Protein AF-A0A2R7M564-F1 (afdb_monomer)

Radius of gyration: 21.45 Å; Cα contacts (8 Å, |Δi|>4): 429; chains: 1; bounding box: 49×40×67 Å

Secondary structure (DSSP, 8-state):
----SHHHHHHHHHHHHSPP--HHHHHHHHHHTSPPEEEEETTEEEETTT--EEPPPTT--TT-SEEE-TTT--EEEEPSS--S-EEEEEEEEEEEEETTEEEEEEEEEEEEEETTEEEEEEEEEEEEEEE-TT--EEEEE--B-TT-SSTT-B-TTS--EE--GGGGGSGGGGPPPSEE-SS----HHHHHTT--S--TTS-HHHHHHHHHH-HHHHHHHHTT-HHHHHHHHH-GGG-TTTTHHHHTT-

Structure (mmCIF, N/CA/C/O backbone):
data_AF-A0A2R7M564-F1
#
_entry.id   AF-A0A2R7M564-F1
#
loop_
_atom_site.group_PDB
_atom_site.id
_atom_site.type_symbol
_atom_site.label_atom_id
_atom_site.label_alt_id
_atom_site.label_comp_id
_atom_site.label_asym_id
_atom_site.label_entity_id
_atom_site.label_seq_id
_atom_site.pdbx_PDB_ins_code
_atom_site.Cartn_x
_atom_site.Cartn_y
_atom_site.Cartn_z
_atom_site.occupancy
_atom_site.B_iso_or_equiv
_atom_site.auth_seq_id
_atom_site.auth_comp_id
_atom_site.auth_asym_id
_atom_site.auth_atom_id
_atom_site.pdbx_PDB_model_num
ATOM 1 N N . MET A 1 1 ? 10.962 0.003 19.886 1.00 83.50 1 MET A N 1
ATOM 2 C CA . MET A 1 1 ? 10.992 0.264 21.349 1.00 83.50 1 MET A CA 1
ATOM 3 C C . MET A 1 1 ? 10.555 -0.988 22.090 1.00 83.50 1 MET A C 1
ATOM 5 O O . MET A 1 1 ? 9.789 -1.758 21.521 1.00 83.50 1 MET A O 1
ATOM 9 N N . ILE A 1 2 ? 10.961 -1.162 23.351 1.00 86.31 2 ILE A N 1
ATOM 10 C CA . ILE A 1 2 ? 10.459 -2.261 24.193 1.00 86.31 2 ILE A CA 1
ATOM 11 C C . ILE A 1 2 ? 8.980 -1.992 24.548 1.00 86.31 2 ILE A C 1
ATOM 13 O O . ILE A 1 2 ? 8.689 -0.904 25.054 1.00 86.31 2 ILE A O 1
ATOM 17 N N . PRO A 1 3 ? 8.050 -2.934 24.294 1.00 89.88 3 PRO A N 1
ATOM 18 C CA . PRO A 1 3 ? 6.646 -2.827 24.699 1.00 89.88 3 PRO A CA 1
ATOM 19 C C . PRO A 1 3 ? 6.501 -2.706 26.223 1.00 89.88 3 PRO A C 1
ATOM 21 O O . PRO A 1 3 ? 6.939 -3.589 26.963 1.00 89.88 3 PRO A O 1
ATOM 24 N N . LYS A 1 4 ? 5.876 -1.628 26.709 1.00 91.50 4 LYS A N 1
ATOM 25 C CA . LYS A 1 4 ? 5.729 -1.362 28.152 1.00 91.50 4 LYS A CA 1
ATOM 26 C C . LYS A 1 4 ? 4.308 -1.627 28.633 1.00 91.50 4 LYS A C 1
ATOM 28 O O . LYS A 1 4 ? 4.116 -2.310 29.636 1.00 91.50 4 LYS A O 1
ATOM 33 N N . THR A 1 5 ? 3.319 -1.112 27.910 1.00 93.94 5 THR A N 1
ATOM 34 C CA . THR A 1 5 ? 1.898 -1.236 28.273 1.00 93.94 5 THR A CA 1
ATOM 35 C C . THR A 1 5 ? 1.330 -2.613 27.918 1.00 93.94 5 THR A C 1
ATOM 37 O O . THR A 1 5 ? 1.864 -3.307 27.052 1.00 93.94 5 THR A O 1
ATOM 40 N N . ILE A 1 6 ? 0.216 -2.993 28.552 1.00 94.62 6 ILE A N 1
ATOM 41 C CA . ILE A 1 6 ? -0.492 -4.257 28.277 1.00 94.62 6 ILE A CA 1
ATOM 42 C C . ILE A 1 6 ? -0.856 -4.359 26.789 1.00 94.62 6 ILE A C 1
ATOM 44 O O . ILE A 1 6 ? -0.497 -5.334 26.139 1.00 94.62 6 ILE A O 1
ATOM 48 N N . ILE A 1 7 ? -1.451 -3.298 26.233 1.00 93.69 7 ILE A N 1
ATOM 49 C CA . ILE A 1 7 ? -1.857 -3.228 24.820 1.00 93.69 7 ILE A CA 1
ATOM 50 C C . ILE A 1 7 ? -0.650 -3.380 23.883 1.00 93.69 7 ILE A C 1
ATOM 52 O O . ILE A 1 7 ? -0.734 -4.026 22.844 1.00 93.69 7 ILE A O 1
ATOM 56 N N . GLU A 1 8 ? 0.496 -2.788 24.224 1.00 94.88 8 GLU A N 1
ATOM 57 C CA . GLU A 1 8 ? 1.703 -2.916 23.404 1.00 94.88 8 GLU A CA 1
ATOM 58 C C . GLU A 1 8 ? 2.258 -4.346 23.417 1.00 94.88 8 GLU A C 1
ATOM 60 O O . GLU A 1 8 ? 2.671 -4.861 22.375 1.00 94.88 8 GLU A O 1
ATOM 65 N N . LYS A 1 9 ? 2.275 -4.999 24.582 1.00 96.12 9 LYS A N 1
ATOM 66 C CA . LYS A 1 9 ? 2.725 -6.393 24.705 1.00 96.12 9 LYS A CA 1
ATOM 67 C C . LYS A 1 9 ? 1.799 -7.336 23.941 1.00 96.12 9 LYS A C 1
ATOM 69 O O . LYS A 1 9 ? 2.283 -8.178 23.190 1.00 96.12 9 LYS A O 1
ATOM 74 N N . GLU A 1 10 ? 0.492 -7.132 24.074 1.00 96.62 10 GLU A N 1
ATOM 75 C CA . GLU A 1 10 ? -0.537 -7.867 23.341 1.00 96.62 10 GLU A CA 1
ATOM 76 C C . GLU A 1 10 ? -0.360 -7.723 21.826 1.00 96.62 10 GLU A C 1
ATOM 78 O O . GLU A 1 10 ? -0.200 -8.724 21.135 1.00 96.62 10 GLU A O 1
ATOM 83 N N . ILE A 1 11 ? -0.287 -6.495 21.304 1.00 97.06 11 ILE A N 1
ATOM 84 C CA . ILE A 1 11 ? -0.091 -6.245 19.866 1.00 97.06 11 ILE A CA 1
ATOM 85 C C . ILE A 1 11 ? 1.205 -6.883 19.356 1.00 97.06 11 ILE A C 1
ATOM 87 O O . ILE A 1 11 ? 1.218 -7.480 18.280 1.00 97.06 11 ILE A O 1
ATOM 91 N N . SER A 1 12 ? 2.289 -6.788 20.130 1.00 96.69 12 SER A N 1
ATOM 92 C CA . SER A 1 12 ? 3.573 -7.390 19.753 1.00 96.69 12 SER A CA 1
ATOM 93 C C . SER A 1 12 ? 3.470 -8.911 19.646 1.00 96.69 12 SER A C 1
ATOM 95 O O . SER A 1 12 ? 4.035 -9.489 18.721 1.00 96.69 12 SER A O 1
ATOM 97 N N . HIS A 1 13 ? 2.715 -9.552 20.542 1.00 96.44 13 HIS A N 1
ATOM 98 C CA . HIS A 1 13 ? 2.430 -10.983 20.473 1.00 96.44 13 HIS A CA 1
ATOM 99 C C . HIS A 1 13 ? 1.512 -11.326 19.291 1.00 96.44 13 HIS A C 1
ATOM 101 O O . HIS A 1 13 ? 1.845 -12.187 18.485 1.00 96.44 13 HIS A O 1
ATOM 107 N N . LEU A 1 14 ? 0.393 -10.621 19.116 1.00 97.75 14 LEU A N 1
ATOM 108 C CA . LEU A 1 14 ? -0.550 -10.884 18.023 1.00 97.75 14 LEU A CA 1
ATOM 109 C C . LEU A 1 14 ? 0.084 -10.706 16.641 1.00 97.75 14 LEU A C 1
ATOM 111 O O . LEU A 1 14 ? -0.250 -11.446 15.716 1.00 97.75 14 LEU A O 1
ATOM 115 N N . SER A 1 15 ? 1.024 -9.773 16.495 1.00 97.19 15 SER A N 1
ATOM 116 C CA . SER A 1 15 ? 1.759 -9.560 15.247 1.00 97.19 15 SER A CA 1
ATOM 117 C C . SER A 1 15 ? 2.511 -10.802 14.772 1.00 97.19 15 SER A C 1
ATOM 119 O O . SER A 1 15 ? 2.512 -11.080 13.572 1.00 97.19 15 SER A O 1
ATOM 121 N N . THR A 1 16 ? 3.068 -11.607 15.684 1.00 95.69 16 THR A N 1
ATOM 122 C CA . THR A 1 16 ? 3.798 -12.836 15.315 1.00 95.69 16 THR A CA 1
ATOM 123 C C . THR A 1 16 ? 2.872 -13.952 14.830 1.00 95.69 16 THR A C 1
ATOM 125 O O . THR A 1 16 ? 3.311 -14.842 14.106 1.00 95.69 16 THR A O 1
ATOM 128 N N . THR A 1 17 ? 1.583 -13.887 15.177 1.00 96.69 17 THR A N 1
ATOM 129 C CA . THR A 1 17 ? 0.565 -14.867 14.759 1.00 96.69 17 THR A CA 1
ATOM 130 C C . THR A 1 17 ? -0.008 -14.586 13.367 1.00 96.69 17 THR A C 1
ATOM 132 O O . THR A 1 17 ? -0.657 -15.449 12.769 1.00 96.69 17 THR A O 1
ATOM 135 N N . LEU A 1 18 ? 0.218 -13.383 12.823 1.00 96.75 18 LEU A N 1
ATOM 136 C CA . LEU A 1 18 ? -0.263 -13.023 11.494 1.00 96.75 18 LEU A CA 1
ATOM 137 C C . LEU A 1 18 ? 0.453 -13.849 10.426 1.00 96.75 18 LEU A C 1
ATOM 139 O O . LEU A 1 18 ? 1.678 -13.946 10.390 1.00 96.75 18 LEU A O 1
ATOM 143 N N . LYS A 1 19 ? -0.320 -14.384 9.476 1.00 95.62 19 LYS A N 1
ATOM 144 C CA . LYS A 1 19 ? 0.251 -15.107 8.335 1.00 95.62 19 LYS A CA 1
ATOM 145 C C . LYS A 1 19 ? 1.194 -14.189 7.544 1.00 95.62 19 LYS A C 1
ATOM 147 O O . LYS A 1 19 ? 0.875 -13.007 7.363 1.00 95.62 19 LYS A O 1
ATOM 152 N N . PRO A 1 20 ? 2.319 -14.697 7.021 1.00 95.06 20 PRO A N 1
ATOM 153 C CA . PRO A 1 20 ? 3.189 -13.908 6.157 1.00 95.06 20 PRO A CA 1
ATOM 154 C C . PRO A 1 20 ? 2.449 -13.456 4.888 1.00 95.06 20 PRO A C 1
ATOM 156 O O . PRO A 1 20 ? 1.421 -14.022 4.504 1.00 95.06 20 PRO A O 1
ATOM 159 N N . ILE A 1 21 ? 2.978 -12.424 4.225 1.00 95.19 21 ILE A N 1
ATOM 160 C CA . ILE A 1 21 ? 2.448 -11.963 2.936 1.00 95.19 21 ILE A CA 1
ATOM 161 C C . ILE A 1 21 ? 2.578 -13.099 1.917 1.00 95.19 21 ILE A C 1
ATOM 163 O O . ILE A 1 21 ? 3.683 -13.507 1.568 1.00 95.19 21 ILE A O 1
ATOM 167 N N . SER A 1 22 ? 1.437 -13.615 1.456 1.00 96.31 22 SER A N 1
ATOM 168 C CA . SER A 1 22 ? 1.392 -14.764 0.546 1.00 96.31 22 SER A CA 1
ATOM 169 C C . SER A 1 22 ? 1.930 -14.435 -0.849 1.00 96.31 22 SER A C 1
ATOM 171 O O . SER A 1 22 ? 1.807 -13.300 -1.315 1.00 96.31 22 SER A O 1
ATOM 173 N N . THR A 1 23 ? 2.408 -15.448 -1.573 1.00 96.62 23 THR A N 1
ATOM 174 C CA . THR A 1 23 ? 2.817 -15.323 -2.983 1.00 96.62 23 THR A CA 1
ATOM 175 C C . THR A 1 23 ? 1.703 -14.738 -3.854 1.00 96.62 23 THR A C 1
ATOM 177 O O . THR A 1 23 ? 1.957 -13.884 -4.692 1.00 96.62 23 THR A O 1
ATOM 180 N N . GLY A 1 24 ? 0.438 -15.098 -3.604 1.00 97.25 24 GLY A N 1
ATOM 181 C CA . GLY A 1 24 ? -0.697 -14.528 -4.338 1.00 97.25 24 GLY A CA 1
ATOM 182 C C . GLY A 1 24 ? -0.865 -13.015 -4.141 1.00 97.25 24 GLY A C 1
ATOM 183 O O . GLY A 1 24 ? -1.250 -12.312 -5.075 1.00 97.25 24 GLY A O 1
ATOM 184 N N . MET A 1 25 ? -0.543 -12.494 -2.952 1.00 97.62 25 MET A N 1
ATOM 185 C CA . MET A 1 25 ? -0.525 -11.047 -2.692 1.00 97.62 25 MET A CA 1
ATOM 186 C C . MET A 1 25 ? 0.653 -10.368 -3.400 1.00 97.62 25 MET A C 1
ATOM 188 O O . MET A 1 25 ? 0.476 -9.281 -3.946 1.00 97.62 25 MET A O 1
ATOM 192 N N . GLN A 1 26 ? 1.820 -11.019 -3.436 1.00 97.75 26 GLN A N 1
ATOM 193 C CA . GLN A 1 26 ? 3.012 -10.529 -4.141 1.00 97.75 26 GLN A CA 1
ATOM 194 C C . GLN A 1 26 ? 2.756 -10.439 -5.650 1.00 97.75 26 GLN A C 1
ATOM 196 O O . GLN A 1 26 ? 2.808 -9.351 -6.213 1.00 97.75 26 GLN A O 1
ATOM 201 N N . THR A 1 27 ? 2.321 -11.529 -6.289 1.00 97.69 27 THR A N 1
ATOM 202 C CA . THR A 1 27 ? 1.986 -11.544 -7.724 1.00 97.69 27 THR A CA 1
ATOM 203 C C . THR A 1 27 ? 0.877 -10.550 -8.076 1.00 97.69 27 THR A C 1
ATOM 205 O O . THR A 1 27 ? 0.877 -9.959 -9.158 1.00 97.69 27 THR A O 1
ATOM 208 N N . TRP A 1 28 ? -0.096 -10.343 -7.181 1.00 98.19 28 TRP A N 1
ATOM 209 C CA . TRP A 1 28 ? -1.083 -9.283 -7.371 1.00 98.19 28 TRP A CA 1
ATOM 210 C C . TRP A 1 28 ? -0.421 -7.902 -7.362 1.00 98.19 28 TRP A C 1
ATOM 212 O O . TRP A 1 28 ? -0.706 -7.106 -8.258 1.00 98.19 28 TRP A O 1
ATOM 222 N N . ALA A 1 29 ? 0.465 -7.622 -6.405 1.00 97.62 29 ALA A N 1
ATOM 223 C CA . ALA A 1 29 ? 1.167 -6.347 -6.308 1.00 97.62 29 ALA A CA 1
ATOM 224 C C . ALA A 1 29 ? 1.984 -6.080 -7.580 1.00 97.62 29 ALA A C 1
ATOM 226 O O . ALA A 1 29 ? 1.758 -5.065 -8.237 1.00 97.62 29 ALA A O 1
ATOM 227 N N . GLU A 1 30 ? 2.825 -7.029 -7.999 1.00 97.00 30 GLU A N 1
ATOM 228 C CA . GLU A 1 30 ? 3.662 -6.942 -9.208 1.00 97.00 30 GLU A CA 1
ATOM 229 C C . GLU A 1 30 ? 2.882 -6.503 -10.457 1.00 97.00 30 GLU A C 1
ATOM 231 O O . GLU A 1 30 ? 3.362 -5.683 -11.241 1.00 97.00 30 GLU A O 1
ATOM 236 N N . LYS A 1 31 ? 1.652 -7.010 -10.615 1.00 95.81 31 LYS A N 1
ATOM 237 C CA . LYS A 1 31 ? 0.770 -6.715 -11.755 1.00 95.81 31 LYS A CA 1
ATOM 238 C C . LYS A 1 31 ? 0.020 -5.391 -11.640 1.00 95.81 31 LYS A C 1
ATOM 240 O O . LYS A 1 31 ? -0.408 -4.855 -12.660 1.00 95.81 31 LYS A O 1
ATOM 245 N N . ASN A 1 32 ? -0.227 -4.910 -10.422 1.00 96.88 32 ASN A N 1
ATOM 246 C CA . ASN A 1 32 ? -1.222 -3.866 -10.177 1.00 96.88 32 ASN A CA 1
ATOM 247 C C . ASN A 1 32 ? -0.652 -2.541 -9.688 1.00 96.88 32 ASN A C 1
ATOM 249 O O . ASN A 1 32 ? -1.337 -1.533 -9.881 1.00 96.88 32 ASN A O 1
ATOM 253 N N . ILE A 1 33 ? 0.516 -2.528 -9.041 1.00 97.31 33 ILE A N 1
ATOM 254 C CA . ILE A 1 33 ? 1.055 -1.302 -8.431 1.00 97.31 33 ILE A CA 1
ATOM 255 C C . ILE A 1 33 ? 2.175 -0.661 -9.240 1.00 97.31 33 ILE A C 1
ATOM 257 O O . ILE A 1 33 ? 2.342 0.545 -9.163 1.00 97.31 33 ILE A O 1
ATOM 261 N N . PHE A 1 34 ? 2.900 -1.436 -10.046 1.00 97.00 34 PHE A N 1
ATOM 262 C CA . PHE A 1 34 ? 3.996 -0.907 -10.852 1.00 97.00 34 PHE A CA 1
ATOM 263 C C . PHE A 1 34 ? 3.554 -0.505 -12.249 1.00 97.00 34 PHE A C 1
ATOM 265 O O . PHE A 1 34 ? 2.695 -1.141 -12.871 1.00 97.00 34 PHE A O 1
ATOM 272 N N . LEU A 1 35 ? 4.227 0.503 -12.792 1.00 94.56 35 LEU A N 1
ATOM 273 C CA . LEU A 1 35 ? 4.103 0.840 -14.198 1.00 94.56 35 LEU A CA 1
ATOM 274 C C . LEU A 1 35 ? 4.947 -0.112 -15.059 1.00 94.56 35 LEU A C 1
ATOM 276 O O . LEU A 1 35 ? 5.929 -0.734 -14.633 1.00 94.56 35 LEU A O 1
ATOM 280 N N . LYS A 1 36 ? 4.561 -0.219 -16.330 1.00 95.31 36 LYS A N 1
ATOM 281 C CA . LYS A 1 36 ? 5.417 -0.812 -17.359 1.00 95.31 36 LYS A CA 1
ATOM 282 C C . LYS A 1 36 ? 6.283 0.295 -17.936 1.00 95.31 36 LYS A C 1
ATOM 284 O O . LYS A 1 36 ? 5.762 1.343 -18.318 1.00 95.31 36 LYS A O 1
ATOM 289 N N . TRP A 1 37 ? 7.587 0.065 -18.015 1.00 95.62 37 TRP A N 1
ATOM 290 C CA . TRP A 1 37 ? 8.547 1.089 -18.421 1.00 95.62 37 TRP A CA 1
ATOM 291 C C . TRP A 1 37 ? 9.209 0.766 -19.755 1.00 95.62 37 TRP A C 1
ATOM 293 O O . TRP A 1 37 ? 9.430 -0.395 -20.109 1.00 95.62 37 TRP A O 1
ATOM 303 N N . GLY A 1 38 ? 9.531 1.822 -20.493 1.00 94.75 38 GLY A N 1
ATOM 304 C CA . GLY A 1 38 ? 10.334 1.781 -21.706 1.00 94.75 38 GLY A CA 1
ATOM 305 C C . GLY A 1 38 ? 11.472 2.791 -21.624 1.00 94.75 38 GLY A C 1
ATOM 306 O O . GLY A 1 38 ? 11.354 3.812 -20.949 1.00 94.75 38 GLY A O 1
ATOM 307 N N . VAL A 1 39 ? 12.581 2.522 -22.305 1.00 94.00 39 VAL A N 1
ATOM 308 C CA . VAL A 1 39 ? 13.704 3.465 -22.406 1.00 94.00 39 VAL A CA 1
ATOM 309 C C . VAL A 1 39 ? 14.237 3.514 -23.831 1.00 94.00 39 VAL A C 1
ATOM 311 O O . VAL A 1 39 ? 14.328 2.484 -24.498 1.00 94.00 39 VAL A O 1
ATOM 314 N N . LEU A 1 40 ? 14.590 4.710 -24.300 1.00 92.00 40 LEU A N 1
ATOM 315 C CA . LEU A 1 40 ? 15.304 4.903 -25.558 1.00 92.00 40 LEU A CA 1
ATOM 316 C C . LEU A 1 40 ? 16.812 4.870 -25.281 1.00 92.00 40 LEU A C 1
ATOM 318 O O . LEU A 1 40 ? 17.328 5.641 -24.474 1.00 92.00 40 LEU A O 1
ATOM 322 N N . SER A 1 41 ? 17.533 3.961 -25.930 1.00 91.06 41 SER A N 1
ATOM 323 C CA . SER A 1 41 ? 18.982 3.823 -25.780 1.00 91.06 41 SER A CA 1
ATOM 324 C C . SER A 1 41 ? 19.605 3.527 -27.135 1.00 91.06 41 SER A C 1
ATOM 326 O O . SER A 1 41 ? 19.182 2.598 -27.817 1.00 91.06 41 SER A O 1
ATOM 328 N N . ARG A 1 42 ? 20.600 4.327 -27.545 1.00 89.19 42 ARG A N 1
ATOM 329 C CA . ARG A 1 42 ? 21.318 4.159 -28.827 1.00 89.19 42 ARG A CA 1
ATOM 330 C C . ARG A 1 42 ? 20.368 3.984 -30.030 1.00 89.19 42 ARG A C 1
ATOM 332 O O . ARG A 1 42 ? 20.543 3.083 -30.845 1.00 89.19 42 ARG A O 1
ATOM 339 N N . GLY A 1 43 ? 19.316 4.804 -30.092 1.00 88.44 43 GLY A N 1
ATOM 340 C CA . GLY A 1 43 ? 18.331 4.772 -31.180 1.00 88.44 43 GLY A CA 1
ATOM 341 C C . GLY A 1 43 ? 17.396 3.555 -31.190 1.00 88.44 43 GLY A C 1
ATOM 342 O O . GLY A 1 43 ? 16.741 3.316 -32.200 1.00 88.44 43 GLY A O 1
ATOM 343 N N . LYS A 1 44 ? 17.320 2.774 -30.103 1.00 91.62 44 LYS A N 1
ATOM 344 C CA . LYS A 1 44 ? 16.378 1.655 -29.943 1.00 91.62 44 LYS A CA 1
ATOM 345 C C . LYS A 1 44 ? 15.517 1.836 -28.699 1.00 91.62 44 LYS A C 1
ATOM 347 O O . LYS A 1 44 ? 16.012 2.230 -27.642 1.00 91.62 44 LYS A O 1
ATOM 352 N N . PHE A 1 45 ? 14.236 1.516 -28.814 1.00 92.88 45 PHE A N 1
ATOM 353 C CA . PHE A 1 45 ? 13.364 1.351 -27.662 1.00 92.88 45 PHE A CA 1
ATOM 354 C C . PHE A 1 45 ? 13.652 0.009 -26.997 1.00 92.88 45 PHE A C 1
ATOM 356 O O . PHE A 1 45 ? 13.820 -0.997 -27.680 1.00 92.88 45 PHE A O 1
ATOM 363 N N . HIS A 1 46 ? 13.688 -0.004 -25.669 1.00 95.06 46 HIS A N 1
ATOM 364 C CA . HIS A 1 46 ? 13.800 -1.205 -24.851 1.00 95.06 46 HIS A CA 1
ATOM 365 C C . HIS A 1 46 ? 12.601 -1.285 -23.912 1.00 95.06 46 HIS A C 1
ATOM 367 O O . HIS A 1 46 ? 12.340 -0.345 -23.158 1.00 95.06 46 HIS A O 1
ATOM 373 N N . CYS A 1 47 ? 11.891 -2.411 -23.929 1.00 96.06 47 CYS A N 1
ATOM 374 C CA . CYS A 1 47 ? 10.850 -2.714 -22.959 1.00 96.06 47 CYS A CA 1
ATOM 375 C C . CYS A 1 47 ? 11.485 -3.279 -21.686 1.00 96.06 47 CYS A C 1
ATOM 377 O O . CYS A 1 47 ? 12.120 -4.331 -21.721 1.00 96.06 47 CYS A O 1
ATOM 379 N N . LEU A 1 48 ? 11.271 -2.609 -20.553 1.00 96.00 48 LEU A N 1
ATOM 380 C CA . LEU A 1 48 ? 11.771 -3.048 -19.246 1.00 96.00 48 LEU A CA 1
ATOM 381 C C . LEU A 1 48 ? 10.874 -4.106 -18.578 1.00 96.00 48 LEU A C 1
ATOM 383 O O . LEU A 1 48 ? 11.117 -4.486 -17.440 1.00 96.00 48 LEU A O 1
ATOM 387 N N . GLU A 1 49 ? 9.840 -4.566 -19.287 1.00 95.31 49 GLU A N 1
ATOM 388 C CA . GLU A 1 49 ? 8.932 -5.624 -18.839 1.00 95.31 49 GLU A CA 1
ATOM 389 C C . GLU A 1 49 ? 9.261 -6.966 -19.503 1.00 95.31 49 GLU A C 1
ATOM 391 O O . GLU A 1 49 ? 9.484 -7.960 -18.826 1.00 95.31 49 GLU A O 1
ATOM 396 N N . CYS A 1 50 ? 9.306 -6.992 -20.841 1.00 95.38 50 CYS A N 1
ATOM 397 C CA . CYS A 1 50 ? 9.472 -8.218 -21.631 1.00 95.38 50 CYS A CA 1
ATOM 398 C C . CYS A 1 50 ? 10.826 -8.326 -22.337 1.00 95.38 50 CYS A C 1
ATOM 400 O O . CYS A 1 50 ? 10.959 -9.136 -23.245 1.00 95.38 50 CYS A O 1
ATOM 402 N N . THR A 1 51 ? 11.779 -7.454 -21.990 1.00 95.75 51 THR A N 1
ATOM 403 C CA . THR A 1 51 ? 13.158 -7.399 -22.518 1.00 95.75 51 THR A CA 1
ATOM 404 C C . THR A 1 51 ? 13.313 -7.138 -24.023 1.00 95.75 51 THR A C 1
ATOM 406 O O . THR A 1 51 ? 14.431 -6.921 -24.491 1.00 95.75 51 THR A O 1
ATOM 409 N N . HIS A 1 52 ? 12.215 -7.059 -24.779 1.00 96.19 52 HIS A N 1
ATOM 410 C CA . HIS A 1 52 ? 12.231 -6.780 -26.211 1.00 96.19 52 HIS A CA 1
ATOM 411 C C . HIS A 1 52 ? 12.821 -5.400 -26.543 1.00 96.19 52 HIS A C 1
ATOM 413 O O . HIS A 1 52 ? 12.585 -4.417 -25.831 1.00 96.19 52 HIS A O 1
ATOM 419 N N . SER A 1 53 ? 13.536 -5.312 -27.669 1.00 94.75 53 SER A N 1
ATOM 420 C CA . SER A 1 53 ? 14.060 -4.054 -28.201 1.00 94.75 53 SER A CA 1
ATOM 421 C C . SER A 1 53 ? 13.777 -3.897 -29.693 1.00 94.75 53 SER A C 1
ATOM 423 O O . SER A 1 53 ? 13.840 -4.868 -30.444 1.00 94.75 53 SER A O 1
ATOM 425 N N . TRP A 1 54 ? 13.457 -2.675 -30.122 1.00 94.12 54 TRP A N 1
ATOM 426 C CA . TRP A 1 54 ? 13.090 -2.376 -31.509 1.00 94.12 54 TRP A CA 1
ATOM 427 C C . TRP A 1 54 ? 13.506 -0.961 -31.914 1.00 94.12 54 TRP A C 1
ATOM 429 O O . TRP A 1 54 ? 13.714 -0.086 -31.072 1.00 94.12 54 TRP A O 1
ATOM 439 N N . LYS A 1 55 ? 13.650 -0.731 -33.222 1.00 90.38 55 LYS A N 1
ATOM 440 C CA . LYS A 1 55 ? 13.916 0.609 -33.754 1.00 90.38 55 LYS A CA 1
ATOM 441 C C . LYS A 1 55 ? 12.620 1.439 -33.779 1.00 90.38 55 LYS A C 1
ATOM 443 O O . LYS A 1 55 ? 11.563 0.881 -34.085 1.00 90.38 55 LYS A O 1
ATOM 448 N N . PRO A 1 56 ? 12.687 2.750 -33.493 1.00 82.44 56 PRO A N 1
ATOM 449 C CA . PRO A 1 56 ? 11.591 3.676 -33.747 1.00 82.44 56 PRO A CA 1
ATOM 450 C C . PRO A 1 56 ? 11.135 3.581 -35.205 1.00 82.44 56 PRO A C 1
ATOM 452 O O . PRO A 1 56 ? 11.966 3.460 -36.107 1.00 82.44 56 PRO A O 1
ATOM 455 N N . LYS A 1 57 ? 9.823 3.647 -35.450 1.00 78.31 57 LYS A N 1
ATOM 456 C CA . LYS A 1 57 ? 9.332 3.885 -36.814 1.00 78.31 57 LYS A CA 1
ATOM 457 C C . LYS A 1 57 ? 9.671 5.334 -37.176 1.00 78.31 57 LYS A C 1
ATOM 459 O O . LYS A 1 57 ? 9.676 6.181 -36.289 1.00 78.31 57 LYS A O 1
ATOM 464 N N . LEU A 1 58 ? 9.913 5.623 -38.457 1.00 62.97 58 LEU A N 1
ATOM 465 C CA . LEU A 1 58 ? 10.345 6.938 -38.975 1.00 62.97 58 LEU A CA 1
ATOM 466 C C . LEU A 1 58 ? 9.497 8.146 -38.499 1.00 62.97 58 LEU A C 1
ATOM 468 O O . LEU A 1 58 ? 9.969 9.273 -38.566 1.00 62.97 58 LEU A O 1
ATOM 472 N N . GLN A 1 59 ? 8.282 7.921 -37.981 1.00 56.84 59 GLN A N 1
ATOM 473 C CA . GLN A 1 59 ? 7.377 8.950 -37.449 1.00 56.84 59 GLN A CA 1
ATOM 474 C C . GLN A 1 59 ? 7.190 8.943 -35.917 1.00 56.84 59 GLN A C 1
ATOM 476 O O . GLN A 1 59 ? 6.558 9.860 -35.394 1.00 56.84 59 GLN A O 1
ATOM 481 N N . SER A 1 60 ? 7.710 7.959 -35.167 1.00 56.38 60 SER A N 1
ATOM 482 C CA . SER A 1 60 ? 7.559 7.963 -33.703 1.00 56.38 60 SER A CA 1
ATOM 483 C C . SER A 1 60 ? 8.559 8.944 -33.100 1.00 56.38 60 SER A C 1
ATOM 485 O O . SER A 1 60 ? 9.740 8.621 -32.933 1.00 56.38 60 SER A O 1
ATOM 487 N N . LYS A 1 61 ? 8.090 10.160 -32.807 1.00 55.91 61 LYS A N 1
ATOM 488 C CA . LYS A 1 61 ? 8.885 11.188 -32.132 1.00 55.91 61 LYS A CA 1
ATOM 489 C C . LYS A 1 61 ? 9.398 10.618 -30.808 1.00 55.91 61 LYS A C 1
ATOM 491 O O . LYS A 1 61 ? 8.638 10.050 -30.028 1.00 55.91 61 LYS A O 1
ATOM 496 N N . SER A 1 62 ? 10.674 10.844 -30.510 1.00 54.47 62 SER A N 1
ATOM 497 C CA . SER A 1 62 ? 11.308 10.521 -29.220 1.00 54.47 62 SER A CA 1
ATOM 498 C C . SER A 1 62 ? 10.644 11.197 -28.005 1.00 54.47 62 SER A C 1
ATOM 500 O O . SER A 1 62 ? 11.064 10.960 -26.877 1.00 54.47 62 SER A O 1
ATOM 502 N N . CYS A 1 63 ? 9.625 12.035 -28.230 1.00 56.06 63 CYS A N 1
ATOM 503 C CA . CYS A 1 63 ? 8.897 12.830 -27.244 1.00 56.06 63 CYS A CA 1
ATOM 504 C C . CYS A 1 63 ? 7.580 12.194 -26.755 1.00 56.06 63 CYS A C 1
ATOM 506 O O . CYS A 1 63 ? 6.863 12.823 -25.978 1.00 56.06 63 CYS A O 1
ATOM 508 N N . GLU A 1 64 ? 7.215 10.983 -27.188 1.00 72.00 64 GLU A N 1
ATOM 509 C CA . GLU A 1 64 ? 6.011 10.326 -26.665 1.00 72.00 64 GLU A CA 1
ATOM 510 C C . GLU A 1 64 ? 6.203 9.890 -25.203 1.00 72.00 64 GLU A C 1
ATOM 512 O O . GLU A 1 64 ? 7.056 9.067 -24.874 1.00 72.00 64 GLU A O 1
ATOM 517 N N . LYS A 1 65 ? 5.354 10.411 -24.305 1.00 85.75 65 LYS A N 1
ATOM 518 C CA . LYS A 1 65 ? 5.343 10.037 -22.876 1.00 85.75 65 LYS A CA 1
ATOM 519 C C . LYS A 1 65 ? 5.051 8.545 -22.665 1.00 85.75 65 LYS A C 1
ATOM 521 O O . LYS A 1 65 ? 5.465 7.969 -21.656 1.00 85.75 65 LYS A O 1
ATOM 526 N N . TYR A 1 66 ? 4.332 7.927 -23.604 1.00 91.25 66 TYR A N 1
ATOM 527 C CA . TYR A 1 66 ? 3.992 6.511 -23.585 1.00 91.25 66 TYR A CA 1
ATOM 528 C C . TYR A 1 66 ? 4.150 5.884 -24.966 1.00 91.25 66 TYR A C 1
ATOM 530 O O . TYR A 1 66 ? 3.724 6.482 -25.943 1.00 91.25 66 TYR A O 1
ATOM 538 N N . ILE A 1 67 ? 4.645 4.647 -25.021 1.00 91.88 67 ILE A N 1
ATOM 539 C CA . ILE A 1 67 ? 4.724 3.837 -26.244 1.00 91.88 67 ILE A CA 1
ATOM 540 C C . ILE A 1 67 ? 4.147 2.444 -25.995 1.00 91.88 67 ILE A C 1
ATOM 542 O O . ILE A 1 67 ? 4.210 1.924 -24.881 1.00 91.88 67 ILE A O 1
ATOM 546 N N . LYS A 1 68 ? 3.594 1.802 -27.022 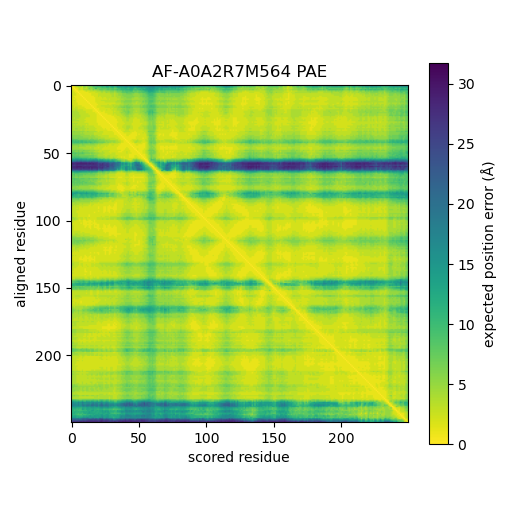1.00 93.25 68 LYS A N 1
ATOM 547 C CA . LYS A 1 68 ? 3.158 0.404 -26.931 1.00 93.25 68 LYS A CA 1
ATOM 548 C C . LYS A 1 68 ? 4.306 -0.531 -27.309 1.00 93.25 68 LYS A C 1
ATOM 550 O O . LYS A 1 68 ? 4.913 -0.366 -28.364 1.00 93.25 68 LYS A O 1
ATOM 555 N N . CYS A 1 69 ? 4.598 -1.524 -26.472 1.00 94.00 69 CYS A N 1
ATOM 556 C CA . CYS A 1 69 ? 5.555 -2.566 -26.837 1.00 94.00 69 CYS A CA 1
ATOM 557 C C . CYS A 1 69 ? 5.018 -3.402 -28.007 1.00 94.00 69 CYS A C 1
ATOM 559 O O . CYS A 1 69 ? 3.876 -3.850 -27.972 1.00 94.00 69 CYS A O 1
ATOM 561 N N . THR A 1 70 ? 5.855 -3.666 -29.005 1.00 92.81 70 THR A N 1
ATOM 562 C CA . THR A 1 70 ? 5.514 -4.472 -30.189 1.00 92.81 70 THR A CA 1
ATOM 563 C C . THR A 1 70 ? 5.311 -5.958 -29.885 1.00 92.81 70 THR A C 1
ATOM 565 O O . THR A 1 70 ? 4.607 -6.626 -30.634 1.00 92.81 70 THR A O 1
ATOM 568 N N . VAL A 1 71 ? 5.873 -6.470 -28.783 1.00 95.25 71 VAL A N 1
ATOM 569 C CA . VAL A 1 71 ? 5.770 -7.886 -28.384 1.00 95.25 71 VAL A CA 1
ATOM 570 C C . VAL A 1 71 ? 4.741 -8.074 -27.275 1.00 95.25 71 VAL A C 1
ATOM 572 O O . VAL A 1 71 ? 3.687 -8.652 -27.509 1.00 95.25 71 VAL A O 1
ATOM 575 N N . CYS A 1 72 ? 4.976 -7.534 -26.074 1.00 94.62 72 CYS A N 1
ATOM 576 C CA . CYS A 1 72 ? 4.061 -7.758 -24.947 1.00 94.62 72 CYS A CA 1
ATOM 577 C C . CYS A 1 72 ? 2.805 -6.875 -24.969 1.00 94.62 72 CYS A C 1
ATOM 579 O O . CYS A 1 72 ? 1.995 -6.947 -24.045 1.00 94.62 72 CYS A O 1
ATOM 581 N N . GLN A 1 73 ? 2.676 -5.982 -25.960 1.00 94.31 73 GLN A N 1
ATOM 582 C CA . GLN A 1 73 ? 1.554 -5.047 -26.123 1.00 94.31 73 GLN A CA 1
ATOM 583 C C . GLN A 1 73 ? 1.313 -4.112 -24.922 1.00 94.31 73 GLN A C 1
ATOM 585 O O . GLN A 1 73 ? 0.322 -3.383 -24.882 1.00 94.31 73 GLN A O 1
ATOM 590 N N . GLY A 1 74 ? 2.232 -4.086 -23.951 1.00 92.44 74 GLY A N 1
ATOM 591 C CA . GLY A 1 74 ? 2.148 -3.233 -22.775 1.00 92.44 74 GLY A CA 1
ATOM 592 C C . GLY A 1 74 ? 2.282 -1.758 -23.140 1.00 92.44 74 GLY A C 1
ATOM 593 O O . GLY A 1 74 ? 3.159 -1.386 -23.919 1.00 92.44 74 GLY A O 1
ATOM 594 N N . ARG A 1 75 ? 1.437 -0.914 -22.539 1.00 94.94 75 ARG A N 1
ATOM 595 C CA . ARG A 1 75 ? 1.584 0.545 -22.565 1.00 94.94 75 ARG A CA 1
ATOM 596 C C . ARG A 1 75 ? 2.739 0.938 -21.644 1.00 94.94 75 ARG A C 1
ATOM 598 O O . ARG A 1 75 ? 2.601 0.885 -20.425 1.00 94.94 75 ARG A O 1
ATOM 605 N N . LEU A 1 76 ? 3.873 1.289 -22.232 1.00 94.88 76 LEU A N 1
ATOM 606 C CA . LEU A 1 76 ? 5.106 1.623 -21.535 1.00 94.88 76 LEU A CA 1
ATOM 607 C C . LEU A 1 76 ? 5.179 3.125 -21.290 1.00 94.88 76 LEU A C 1
ATOM 609 O O . LEU A 1 76 ? 5.043 3.896 -22.234 1.00 94.88 76 LEU A O 1
ATOM 613 N N . LYS A 1 77 ? 5.435 3.547 -20.054 1.00 95.25 77 LYS A N 1
ATOM 614 C CA . LYS A 1 77 ? 5.848 4.920 -19.748 1.00 95.25 77 LYS A CA 1
ATOM 615 C C . LYS A 1 77 ? 7.321 5.079 -20.116 1.00 95.25 77 LYS A C 1
ATOM 617 O O . LYS A 1 77 ? 8.143 4.249 -19.723 1.00 95.25 77 LYS A O 1
ATOM 622 N N . MET A 1 78 ? 7.650 6.113 -20.881 1.00 93.31 78 MET A N 1
ATOM 623 C CA . MET A 1 78 ? 9.025 6.354 -21.310 1.00 93.31 78 MET A CA 1
ATOM 624 C C . MET A 1 78 ? 9.843 6.999 -20.194 1.00 93.31 78 MET A C 1
ATOM 626 O O . MET A 1 78 ? 9.432 7.996 -19.601 1.00 93.31 78 MET A O 1
ATOM 630 N N . GLN A 1 79 ? 11.003 6.415 -19.904 1.00 91.56 79 GLN A N 1
ATOM 631 C CA . GLN A 1 79 ? 12.005 7.008 -19.028 1.00 91.56 79 GLN A CA 1
ATOM 632 C C . GLN A 1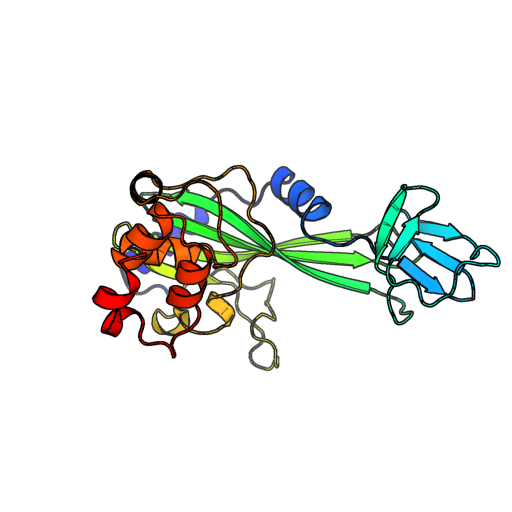 79 ? 12.677 8.181 -19.738 1.00 91.56 79 GLN A C 1
ATOM 634 O O . GLN A 1 79 ? 13.126 8.042 -20.877 1.00 91.56 79 GLN A O 1
ATOM 639 N N . GLY A 1 80 ? 12.758 9.324 -19.053 1.00 85.75 80 GLY A N 1
ATOM 640 C CA . GLY A 1 80 ? 13.358 10.544 -19.606 1.00 85.75 80 GLY A CA 1
ATOM 641 C C . GLY A 1 80 ? 14.878 10.465 -19.762 1.00 85.75 80 GLY A C 1
ATOM 642 O O . GLY A 1 80 ? 15.458 11.235 -20.516 1.00 85.75 80 GLY A O 1
ATOM 643 N N . TYR A 1 81 ? 15.523 9.518 -19.079 1.00 85.62 81 TYR A N 1
ATOM 644 C CA . TYR A 1 81 ? 16.961 9.303 -19.142 1.00 85.62 81 TYR A CA 1
ATOM 645 C C . TYR A 1 81 ? 17.292 7.809 -19.185 1.00 85.62 81 TYR A C 1
ATOM 647 O O . TYR A 1 81 ? 16.538 6.949 -18.723 1.00 85.62 81 TYR A O 1
ATOM 655 N N . ASN A 1 82 ? 18.444 7.496 -19.772 1.00 86.44 82 ASN A N 1
ATOM 656 C CA . ASN A 1 82 ? 18.937 6.134 -19.919 1.00 86.44 82 ASN A CA 1
ATOM 657 C C . ASN A 1 82 ? 19.993 5.841 -18.849 1.00 86.44 82 ASN A C 1
ATOM 659 O O . ASN A 1 82 ? 21.055 6.454 -18.844 1.00 86.44 82 ASN A O 1
ATOM 663 N N . GLN A 1 83 ? 19.715 4.861 -17.994 1.00 90.88 83 GLN A N 1
ATOM 664 C CA . GLN A 1 83 ? 20.618 4.379 -16.948 1.00 90.88 83 GLN A CA 1
ATOM 665 C C . GLN A 1 83 ? 20.815 2.861 -17.038 1.00 90.88 83 GLN A C 1
ATOM 667 O O . GLN A 1 83 ? 20.144 2.166 -17.808 1.00 90.88 83 GLN A O 1
ATOM 672 N N . VAL A 1 84 ? 21.775 2.337 -16.274 1.00 88.81 84 VAL A N 1
ATOM 673 C CA . VAL A 1 84 ? 22.073 0.894 -16.241 1.00 88.81 84 VAL A CA 1
ATOM 674 C C . VAL A 1 84 ? 21.014 0.133 -15.441 1.00 88.81 84 VAL A C 1
ATOM 676 O O . VAL A 1 84 ? 20.549 -0.917 -15.885 1.00 88.81 84 VAL A O 1
ATOM 679 N N . HIS A 1 85 ? 20.613 0.682 -14.294 1.00 93.44 85 HIS A N 1
ATOM 680 C CA . HIS A 1 85 ? 19.653 0.089 -13.368 1.00 93.44 85 HIS A CA 1
ATOM 681 C C . HIS A 1 85 ? 18.497 1.051 -13.145 1.00 93.44 85 HIS A C 1
ATOM 683 O O . HIS A 1 85 ? 18.722 2.208 -12.816 1.00 93.44 85 HIS A O 1
ATOM 689 N N . PHE A 1 86 ? 17.268 0.568 -13.294 1.00 93.94 86 PHE A N 1
ATOM 690 C CA . PHE A 1 86 ? 16.062 1.321 -12.970 1.00 93.94 86 PHE A CA 1
ATOM 691 C C . PHE A 1 86 ? 15.399 0.676 -11.760 1.00 93.94 86 PHE A C 1
ATOM 693 O O . PHE A 1 86 ? 15.361 -0.551 -11.639 1.00 93.94 86 PHE A O 1
ATOM 700 N N . ARG A 1 87 ? 14.867 1.506 -10.867 1.00 94.44 87 ARG A N 1
ATOM 701 C CA . ARG A 1 87 ? 14.170 1.066 -9.662 1.00 94.44 87 ARG A CA 1
ATOM 702 C C . ARG A 1 87 ? 12.876 1.846 -9.530 1.00 94.44 87 ARG A C 1
ATOM 704 O O . ARG A 1 87 ? 12.886 3.068 -9.626 1.00 94.44 87 ARG A O 1
ATOM 711 N N . GLU A 1 88 ? 11.792 1.132 -9.286 1.00 95.31 88 GLU A N 1
ATOM 712 C CA . GLU A 1 88 ? 10.511 1.699 -8.876 1.00 95.31 88 GLU A CA 1
ATOM 713 C C . GLU A 1 88 ? 10.187 1.161 -7.481 1.00 95.31 88 GLU A C 1
ATOM 715 O O . GLU A 1 88 ? 10.466 -0.004 -7.178 1.00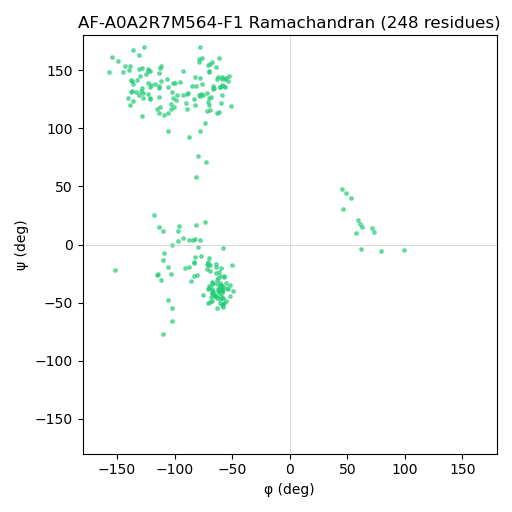 95.31 88 GLU A O 1
ATOM 720 N N . ILE A 1 89 ? 9.677 2.029 -6.612 1.00 95.88 89 ILE A N 1
ATOM 721 C CA . ILE A 1 89 ? 9.278 1.700 -5.244 1.00 95.88 89 ILE A CA 1
ATOM 722 C C . ILE A 1 89 ? 7.812 2.062 -5.140 1.00 95.88 89 ILE A C 1
ATOM 724 O O . ILE A 1 89 ? 7.463 3.198 -5.440 1.00 95.88 89 ILE A O 1
ATOM 728 N N . GLU A 1 90 ? 6.981 1.114 -4.727 1.00 97.50 90 GLU A N 1
ATOM 729 C CA . GLU A 1 90 ? 5.564 1.376 -4.516 1.00 97.50 90 GLU A CA 1
ATOM 730 C C . GLU A 1 90 ? 5.023 0.685 -3.274 1.00 97.50 90 GLU A C 1
ATOM 732 O O . GLU A 1 90 ? 5.472 -0.396 -2.873 1.00 97.50 90 GLU A O 1
ATOM 737 N N . TYR A 1 91 ? 4.017 1.320 -2.681 1.00 97.75 91 TYR A N 1
ATOM 738 C CA . TYR A 1 91 ? 3.352 0.827 -1.484 1.00 97.75 91 TYR A CA 1
ATOM 739 C C . TYR A 1 91 ? 2.022 0.174 -1.821 1.00 97.75 91 TYR A C 1
ATOM 741 O O . TYR A 1 91 ? 1.218 0.684 -2.600 1.00 97.75 91 TYR A O 1
ATOM 749 N N . SER A 1 92 ? 1.747 -0.943 -1.161 1.00 98.38 92 SER A N 1
ATOM 750 C CA . SER A 1 92 ? 0.420 -1.553 -1.144 1.00 98.38 92 SER A CA 1
ATOM 751 C C . SER A 1 92 ? 0.005 -1.880 0.281 1.00 98.38 92 SER A C 1
ATOM 753 O O . SER A 1 92 ? 0.843 -1.906 1.184 1.00 98.38 92 SER A O 1
ATOM 755 N N . ALA A 1 93 ? -1.286 -2.119 0.491 1.00 98.38 93 ALA A N 1
ATOM 756 C CA . ALA A 1 93 ? -1.784 -2.562 1.783 1.00 98.38 93 ALA A CA 1
ATOM 757 C C . ALA A 1 93 ? -2.545 -3.881 1.704 1.00 98.38 93 ALA A C 1
ATOM 759 O O . ALA A 1 93 ? -3.223 -4.180 0.722 1.00 98.38 93 ALA A O 1
ATOM 760 N N . VAL A 1 94 ? -2.470 -4.646 2.786 1.00 98.31 94 VAL A N 1
ATOM 761 C CA . VAL A 1 94 ? -3.290 -5.831 3.040 1.00 98.31 94 VAL A CA 1
ATOM 762 C C . VAL A 1 94 ? -4.048 -5.596 4.338 1.00 98.31 94 VAL A C 1
ATOM 764 O O . VAL A 1 94 ? -3.479 -5.121 5.321 1.00 98.31 94 VAL A O 1
ATOM 767 N N . LEU A 1 95 ? -5.338 -5.922 4.339 1.00 98.19 95 LEU A N 1
ATOM 768 C CA . LEU A 1 95 ? -6.174 -5.811 5.527 1.00 98.19 95 LEU A CA 1
ATOM 769 C C . LEU A 1 95 ? -6.336 -7.165 6.203 1.00 98.19 95 LEU A C 1
ATOM 771 O O . LEU A 1 95 ? -6.556 -8.174 5.531 1.00 98.19 95 LEU A O 1
ATOM 775 N N . ASP A 1 96 ? -6.272 -7.165 7.529 1.00 97.69 96 ASP A N 1
ATOM 776 C CA . ASP A 1 96 ? -6.592 -8.325 8.351 1.00 97.69 96 ASP A CA 1
ATOM 777 C C . ASP A 1 96 ? -7.439 -7.934 9.564 1.00 97.69 96 ASP A C 1
ATOM 779 O O . ASP A 1 96 ? -7.584 -6.757 9.896 1.00 97.69 96 ASP A O 1
ATOM 783 N N . VAL A 1 97 ? -7.999 -8.941 10.223 1.00 97.88 97 VAL A N 1
ATOM 784 C CA . VAL A 1 97 ? -8.676 -8.806 11.513 1.00 97.88 97 VAL A CA 1
ATOM 785 C C . VAL A 1 97 ? -8.059 -9.824 12.458 1.00 97.88 97 VAL A C 1
ATOM 787 O O . VAL A 1 97 ? -8.015 -11.011 12.139 1.00 97.88 97 VAL A O 1
ATOM 790 N N . CYS A 1 98 ? -7.585 -9.371 13.614 1.00 97.56 98 CYS A N 1
ATOM 791 C CA . CYS A 1 98 ? -6.940 -10.231 14.604 1.00 97.56 98 CYS A CA 1
ATOM 792 C C . CYS A 1 98 ? -7.404 -9.837 16.006 1.00 97.56 98 CYS A C 1
ATOM 794 O O . CYS A 1 98 ? -7.232 -8.687 16.390 1.00 97.56 98 CYS A O 1
ATOM 796 N N . GLN A 1 99 ? -8.025 -10.767 16.741 1.00 95.44 99 GLN A N 1
ATOM 797 C CA . GLN A 1 99 ? -8.493 -10.572 18.126 1.00 95.44 99 GLN A CA 1
ATOM 798 C C . GLN A 1 99 ? -9.235 -9.238 18.359 1.00 95.44 99 GLN A C 1
ATOM 800 O O . GLN A 1 99 ? -8.937 -8.483 19.276 1.00 95.44 99 GLN A O 1
ATOM 805 N N . GLY A 1 100 ? -10.183 -8.902 17.478 1.00 95.62 100 GLY A N 1
ATOM 806 C CA . GLY A 1 100 ? -10.973 -7.667 17.582 1.00 95.62 100 GLY A CA 1
ATOM 807 C C . GLY A 1 100 ? -10.274 -6.392 17.091 1.00 95.62 100 GLY A C 1
ATOM 808 O O . GLY A 1 100 ? -10.925 -5.352 16.988 1.00 95.62 100 GLY A O 1
ATOM 809 N N . TYR A 1 101 ? -8.997 -6.460 16.712 1.00 98.31 101 TYR A N 1
ATOM 810 C CA . TYR A 1 101 ? -8.298 -5.372 16.038 1.00 98.31 101 TYR A CA 1
ATOM 811 C C . TYR A 1 101 ? -8.534 -5.417 14.533 1.00 98.31 101 TYR A C 1
ATOM 813 O O . TYR A 1 101 ? -8.408 -6.465 13.893 1.00 98.31 101 TYR A O 1
ATOM 821 N N . GLN A 1 102 ? -8.790 -4.249 13.948 1.00 98.62 102 GLN A N 1
ATOM 822 C CA . GLN A 1 102 ? -8.566 -4.049 12.523 1.00 98.62 102 GLN A CA 1
ATOM 823 C C . GLN A 1 102 ? -7.066 -3.844 12.305 1.00 98.62 102 GLN A C 1
ATOM 825 O O . GLN A 1 102 ? -6.463 -2.970 12.928 1.00 98.62 102 GLN A O 1
ATOM 830 N N . VAL A 1 103 ? -6.473 -4.612 11.394 1.00 98.56 103 VAL A N 1
ATOM 831 C CA . VAL A 1 103 ? -5.049 -4.516 11.060 1.00 98.56 103 VAL A CA 1
ATOM 832 C C . VAL A 1 103 ? -4.890 -4.008 9.631 1.00 98.56 103 VAL A C 1
ATOM 834 O O . VAL A 1 103 ? -5.461 -4.569 8.692 1.00 98.56 103 VAL A O 1
ATOM 837 N N . VAL A 1 104 ? -4.107 -2.944 9.458 1.00 98.50 104 VAL A N 1
ATOM 838 C CA . VAL A 1 104 ? -3.661 -2.439 8.151 1.00 98.50 104 VAL A CA 1
ATOM 839 C C . VAL A 1 104 ? -2.173 -2.730 8.024 1.00 98.50 104 VAL A C 1
ATOM 841 O O . VAL A 1 104 ? -1.361 -2.140 8.733 1.00 98.50 104 VAL A O 1
ATOM 844 N N . ARG A 1 105 ? -1.806 -3.637 7.123 1.00 98.56 105 ARG A N 1
ATOM 845 C CA . ARG A 1 105 ? -0.417 -4.030 6.859 1.00 98.56 105 ARG A CA 1
ATOM 846 C C . ARG A 1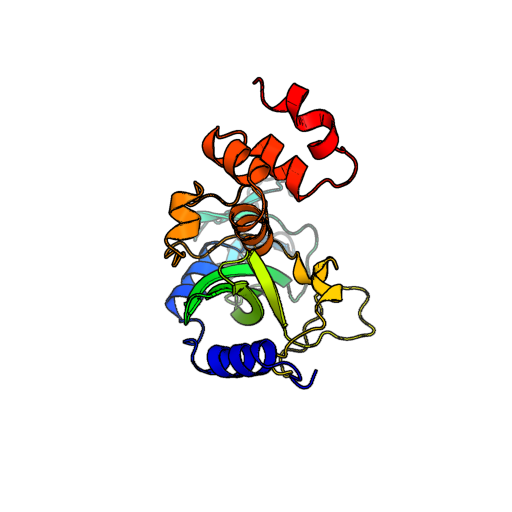 105 ? 0.069 -3.282 5.629 1.00 98.56 105 ARG A C 1
ATOM 848 O O . ARG A 1 105 ? -0.573 -3.384 4.587 1.00 98.56 105 ARG A O 1
ATOM 855 N N . ILE A 1 106 ? 1.168 -2.544 5.736 1.00 98.44 106 ILE A N 1
ATOM 856 C CA . ILE A 1 106 ? 1.779 -1.788 4.638 1.00 98.44 106 ILE A CA 1
ATOM 857 C C . ILE A 1 106 ? 2.984 -2.563 4.111 1.00 98.44 106 ILE A C 1
ATOM 859 O O . ILE A 1 106 ? 3.900 -2.917 4.859 1.00 98.44 106 ILE A O 1
ATOM 863 N N . ILE A 1 107 ? 2.987 -2.802 2.805 1.00 98.44 107 ILE A N 1
ATOM 864 C CA . ILE A 1 107 ? 4.016 -3.545 2.090 1.00 98.44 107 ILE A CA 1
ATOM 865 C C . ILE A 1 107 ? 4.752 -2.574 1.174 1.00 98.44 107 ILE A C 1
ATOM 867 O O . ILE A 1 107 ? 4.153 -2.013 0.255 1.00 98.44 107 ILE A O 1
ATOM 871 N N . CYS A 1 108 ? 6.052 -2.412 1.409 1.00 98.06 108 CYS A N 1
ATOM 872 C CA . CYS A 1 108 ? 6.957 -1.742 0.485 1.00 98.06 108 CYS A CA 1
ATOM 873 C C . CYS A 1 108 ? 7.407 -2.753 -0.570 1.00 98.06 108 CYS A C 1
ATOM 875 O O . CYS A 1 108 ? 7.896 -3.837 -0.234 1.00 98.06 108 CYS A O 1
ATOM 877 N N . SER A 1 109 ? 7.212 -2.412 -1.839 1.00 98.25 109 SER A N 1
ATOM 878 C CA . SER A 1 109 ? 7.569 -3.263 -2.967 1.00 98.25 109 SER A CA 1
ATOM 879 C C . SER A 1 109 ? 8.568 -2.555 -3.864 1.00 98.25 109 SER A C 1
ATOM 881 O O . SER A 1 109 ? 8.403 -1.384 -4.195 1.00 98.25 109 SER A O 1
ATOM 883 N N . HIS A 1 110 ? 9.576 -3.289 -4.311 1.00 97.88 110 HIS A N 1
ATOM 884 C CA . HIS A 1 110 ? 10.565 -2.821 -5.266 1.00 97.88 110 HIS A CA 1
ATOM 885 C C . HIS A 1 110 ? 10.443 -3.587 -6.568 1.00 97.88 110 HIS A C 1
ATOM 887 O O . HIS A 1 110 ? 10.354 -4.812 -6.556 1.00 97.88 110 HIS A O 1
ATOM 893 N N . LYS A 1 111 ? 10.520 -2.857 -7.678 1.00 97.94 111 LYS A N 1
ATOM 894 C CA . LYS A 1 111 ? 10.719 -3.405 -9.015 1.00 97.94 111 LYS A CA 1
ATOM 895 C C . LYS A 1 111 ? 12.079 -2.951 -9.522 1.00 97.94 111 LYS A C 1
ATOM 897 O O . LYS A 1 111 ? 12.300 -1.759 -9.751 1.00 97.94 111 LYS A O 1
ATOM 902 N N . HIS A 1 112 ? 12.990 -3.899 -9.682 1.00 97.56 112 HIS A N 1
ATOM 903 C CA . HIS A 1 112 ? 14.310 -3.673 -10.253 1.00 97.56 112 HIS A CA 1
ATOM 904 C C . HIS A 1 112 ? 14.288 -4.068 -11.723 1.00 97.56 112 HIS A C 1
ATOM 906 O O . HIS A 1 112 ? 13.865 -5.161 -12.084 1.00 97.56 112 HIS A O 1
ATOM 912 N N . MET A 1 113 ? 14.744 -3.166 -12.582 1.00 96.62 113 MET A N 1
ATOM 913 C CA . MET A 1 113 ? 14.733 -3.352 -14.027 1.00 96.62 113 MET A CA 1
ATOM 914 C C . MET A 1 113 ? 16.107 -3.036 -14.602 1.00 96.62 113 MET A C 1
ATOM 916 O O . MET A 1 113 ? 16.797 -2.109 -14.170 1.00 96.62 113 MET A O 1
ATOM 920 N N . LYS A 1 114 ? 16.483 -3.777 -15.637 1.00 95.12 114 LYS A N 1
ATOM 921 C CA . LYS A 1 114 ? 17.679 -3.525 -16.436 1.00 95.12 114 LYS A CA 1
ATOM 922 C C . LYS A 1 114 ? 17.379 -3.898 -17.880 1.00 95.12 114 LYS A C 1
ATOM 924 O O . LYS A 1 114 ? 16.580 -4.787 -18.155 1.00 95.12 114 LYS A O 1
ATOM 929 N N . LYS A 1 115 ? 18.001 -3.193 -18.823 1.00 94.12 115 LYS A N 1
ATOM 930 C CA . LYS A 1 115 ? 17.837 -3.502 -20.249 1.00 94.12 115 LYS A CA 1
ATOM 931 C C . LYS A 1 115 ? 18.233 -4.953 -20.507 1.00 94.12 115 LYS A C 1
ATOM 933 O O . LYS A 1 115 ? 19.270 -5.394 -20.018 1.00 94.12 115 LYS A O 1
ATOM 938 N N . ASN A 1 116 ? 17.425 -5.642 -21.307 1.00 93.06 116 ASN A N 1
ATOM 939 C CA . ASN A 1 116 ? 17.629 -7.036 -21.706 1.00 93.06 116 ASN A CA 1
ATOM 940 C C . ASN A 1 116 ? 17.594 -8.047 -20.540 1.00 93.06 116 ASN A C 1
ATOM 942 O O . ASN A 1 116 ? 18.024 -9.180 -20.716 1.00 93.06 116 ASN A O 1
ATOM 946 N N . ILE A 1 117 ? 17.096 -7.656 -19.361 1.00 95.44 117 ILE A N 1
ATOM 947 C CA . ILE A 1 117 ? 16.950 -8.532 -18.193 1.00 95.44 117 ILE A CA 1
ATOM 948 C C . ILE A 1 117 ? 15.519 -8.408 -17.677 1.00 95.44 117 ILE A C 1
ATOM 950 O O . ILE A 1 117 ? 15.001 -7.298 -17.536 1.00 95.44 117 ILE A O 1
ATOM 954 N N . THR A 1 118 ? 14.879 -9.546 -17.417 1.00 95.06 118 THR A N 1
ATOM 955 C CA . THR A 1 118 ? 13.529 -9.599 -16.847 1.00 95.06 118 THR A CA 1
ATOM 956 C C . THR A 1 118 ? 13.510 -8.887 -15.492 1.00 95.06 118 THR A C 1
ATOM 958 O O . THR A 1 118 ? 14.453 -9.060 -14.712 1.00 95.06 118 THR A O 1
ATOM 961 N N . PRO A 1 119 ? 12.482 -8.072 -15.194 1.00 96.69 119 PRO A N 1
ATOM 962 C CA . PRO A 1 119 ? 12.402 -7.382 -13.916 1.00 96.69 119 PRO A CA 1
ATOM 963 C C . PRO A 1 119 ? 12.395 -8.363 -12.744 1.00 96.69 119 PRO A C 1
ATOM 965 O O . PRO A 1 119 ? 11.799 -9.437 -12.820 1.00 96.69 119 PRO A O 1
ATOM 968 N N . THR A 1 120 ? 13.030 -7.962 -11.647 1.00 97.75 120 THR A N 1
ATOM 969 C CA . THR A 1 120 ? 12.975 -8.679 -10.372 1.00 97.75 120 THR A CA 1
ATOM 970 C C . THR A 1 120 ? 12.223 -7.858 -9.338 1.00 97.75 120 THR A C 1
ATOM 972 O O . THR A 1 120 ? 12.201 -6.622 -9.387 1.00 97.75 120 THR A O 1
ATOM 975 N N . TYR A 1 121 ? 11.600 -8.560 -8.395 1.00 98.00 121 TYR A N 1
ATOM 976 C CA . TYR A 1 121 ? 10.724 -7.963 -7.401 1.00 98.00 121 TYR A CA 1
ATOM 977 C C . TYR A 1 121 ? 11.172 -8.320 -5.990 1.00 98.00 121 TYR A C 1
ATOM 979 O O . TYR A 1 121 ? 11.694 -9.405 -5.734 1.00 98.00 121 TYR A O 1
ATOM 987 N N . PHE A 1 122 ? 10.968 -7.386 -5.070 1.00 97.25 122 PHE A N 1
ATOM 988 C CA . PHE A 1 122 ? 11.171 -7.598 -3.643 1.00 97.25 122 PHE A CA 1
ATOM 989 C C . PHE A 1 122 ? 10.010 -6.966 -2.884 1.00 97.25 122 PHE A C 1
ATOM 991 O O . PHE A 1 122 ? 9.654 -5.818 -3.139 1.00 97.25 122 PHE A O 1
ATOM 998 N N . HIS A 1 123 ? 9.434 -7.709 -1.943 1.00 97.88 123 HIS A N 1
ATOM 999 C CA . HIS A 1 123 ? 8.293 -7.273 -1.145 1.00 97.88 123 HIS A CA 1
ATOM 1000 C C . HIS A 1 123 ? 8.614 -7.445 0.333 1.00 97.88 123 HIS A C 1
ATOM 1002 O O . HIS A 1 123 ? 9.015 -8.528 0.765 1.00 97.88 123 HIS A O 1
ATOM 1008 N N . LYS A 1 124 ? 8.392 -6.398 1.127 1.00 97.69 124 LYS A N 1
ATOM 1009 C CA . LYS A 1 124 ? 8.564 -6.455 2.578 1.00 97.69 124 LYS A CA 1
ATOM 1010 C C . LYS A 1 124 ? 7.421 -5.736 3.269 1.00 97.69 124 LYS A C 1
ATOM 1012 O O . LYS A 1 124 ? 7.089 -4.603 2.932 1.00 97.69 124 LYS A O 1
ATOM 1017 N N . GLU A 1 125 ? 6.835 -6.391 4.261 1.00 98.25 125 GLU A N 1
ATOM 1018 C CA . GLU A 1 125 ? 5.955 -5.717 5.207 1.00 98.25 125 GLU A CA 1
ATOM 1019 C C . GLU A 1 125 ? 6.791 -4.776 6.075 1.00 98.25 125 GLU A C 1
ATOM 1021 O O . GLU A 1 125 ? 7.678 -5.218 6.808 1.00 98.25 125 GLU A O 1
ATOM 1026 N N . VAL A 1 126 ? 6.534 -3.476 5.949 1.00 97.94 126 VAL A N 1
ATOM 1027 C CA . VAL A 1 126 ? 7.327 -2.433 6.611 1.00 97.94 126 VAL A CA 1
ATOM 1028 C C . VAL A 1 126 ? 6.613 -1.808 7.801 1.00 97.94 126 VAL A C 1
ATOM 1030 O O . VAL A 1 126 ? 7.257 -1.193 8.652 1.00 97.94 126 VAL A O 1
ATOM 1033 N N . MET A 1 127 ? 5.288 -1.949 7.871 1.00 97.75 127 MET A N 1
ATOM 1034 C CA . MET A 1 127 ? 4.471 -1.326 8.904 1.00 97.75 127 MET A CA 1
ATOM 1035 C C . MET A 1 127 ? 3.146 -2.061 9.103 1.00 97.75 127 MET A C 1
ATOM 1037 O O . MET A 1 127 ? 2.572 -2.596 8.159 1.00 97.75 127 MET A O 1
ATOM 1041 N N . GLN A 1 128 ? 2.649 -2.038 10.336 1.00 98.12 128 GLN A N 1
ATOM 1042 C CA . GLN A 1 128 ? 1.323 -2.505 10.721 1.00 98.12 128 GLN A CA 1
ATOM 1043 C C . GL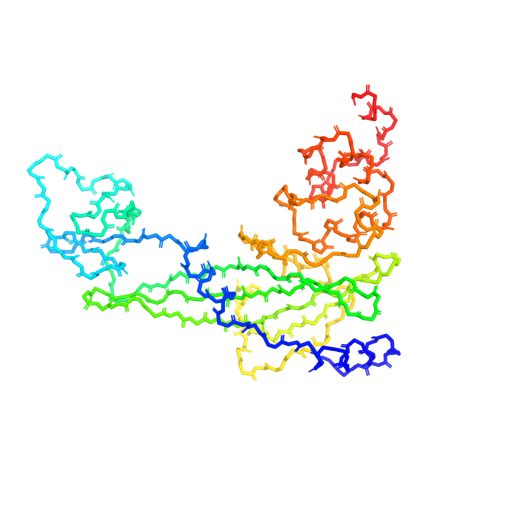N A 1 128 ? 0.637 -1.441 11.573 1.00 98.12 128 GLN A C 1
ATOM 1045 O O . GLN A 1 128 ? 1.195 -1.005 12.580 1.00 98.12 128 GLN A O 1
ATOM 1050 N N . HIS A 1 129 ? -0.584 -1.061 11.218 1.00 98.06 129 HIS A N 1
ATOM 1051 C CA . HIS A 1 129 ? -1.459 -0.268 12.075 1.00 98.06 129 HIS A CA 1
ATOM 1052 C C . HIS A 1 129 ? -2.518 -1.166 12.694 1.00 98.06 129 HIS A C 1
ATOM 1054 O O . HIS A 1 129 ? -3.304 -1.787 11.980 1.00 98.06 129 HIS A O 1
ATOM 1060 N N . TRP A 1 130 ? -2.541 -1.197 14.017 1.00 98.06 130 TRP A N 1
ATOM 1061 C CA . TRP A 1 130 ? -3.489 -1.939 14.832 1.00 98.06 130 TRP A CA 1
ATOM 1062 C C . TRP A 1 130 ? -4.514 -0.965 15.383 1.00 98.06 130 TRP A C 1
ATOM 1064 O O . TRP A 1 130 ? -4.155 -0.047 16.119 1.00 98.06 130 TRP A O 1
ATOM 1074 N N . ILE A 1 131 ? -5.772 -1.138 14.997 1.00 98.06 131 ILE A N 1
ATOM 1075 C CA . ILE A 1 131 ? -6.866 -0.231 15.337 1.00 98.06 131 ILE A CA 1
ATOM 1076 C C . ILE A 1 131 ? -7.838 -0.993 16.222 1.00 98.06 131 ILE A C 1
ATOM 1078 O O . ILE A 1 131 ? -8.411 -1.999 15.797 1.00 98.06 131 ILE A O 1
ATOM 1082 N N . ASN A 1 132 ? -7.995 -0.540 17.462 1.00 96.50 132 ASN A N 1
ATOM 1083 C CA . ASN A 1 132 ? -8.924 -1.163 18.399 1.00 96.50 132 ASN A CA 1
ATOM 1084 C C . ASN A 1 132 ? -10.382 -0.740 18.107 1.00 96.50 132 ASN A C 1
ATOM 1086 O O . ASN A 1 132 ? -10.608 0.204 17.345 1.00 96.50 132 ASN A O 1
ATOM 1090 N N . PRO A 1 133 ? -11.390 -1.373 18.736 1.00 94.69 133 PRO A N 1
ATOM 1091 C CA . PRO A 1 133 ? -12.797 -1.003 18.544 1.00 94.69 133 PRO A CA 1
ATOM 1092 C C . PRO A 1 133 ? -13.151 0.447 18.917 1.00 94.69 133 PRO A C 1
ATOM 1094 O O . PRO A 1 133 ? -14.149 0.967 18.432 1.00 94.69 133 PRO A O 1
ATOM 1097 N N . LYS A 1 134 ? -12.329 1.115 19.742 1.00 95.38 134 LYS A N 1
ATOM 1098 C CA . LYS A 1 134 ? -12.461 2.544 20.087 1.00 95.38 134 LYS A CA 1
ATOM 1099 C C . LYS A 1 134 ? -11.810 3.470 19.043 1.00 95.38 134 LYS A C 1
ATOM 1101 O O . LYS A 1 134 ? -11.715 4.677 19.255 1.00 95.38 134 LYS A O 1
ATOM 1106 N N . GLY A 1 135 ? -11.287 2.913 17.950 1.00 95.75 135 GLY A N 1
ATOM 1107 C CA . GLY A 1 135 ? -10.570 3.624 16.894 1.00 95.75 135 GLY A CA 1
ATOM 1108 C C . GLY A 1 135 ? -9.166 4.085 17.277 1.00 95.75 135 GLY A C 1
ATOM 1109 O O . GLY A 1 135 ? -8.573 4.903 16.579 1.00 95.75 135 GLY A O 1
ATOM 1110 N N . GLU A 1 136 ? -8.612 3.654 18.407 1.00 95.19 136 GLU A N 1
ATOM 1111 C CA . GLU A 1 136 ? -7.237 3.986 18.777 1.00 95.19 136 GLU A CA 1
ATOM 1112 C C . GLU A 1 136 ? -6.256 3.167 17.955 1.00 95.19 136 GLU A C 1
ATOM 1114 O O . GLU A 1 136 ? -6.352 1.942 17.890 1.00 95.19 136 GLU A O 1
ATOM 1119 N N . VAL A 1 137 ? -5.299 3.862 17.345 1.00 95.81 137 VAL A N 1
ATOM 1120 C CA . VAL A 1 137 ? -4.268 3.242 16.525 1.00 95.81 137 VAL A CA 1
ATOM 1121 C C . VAL A 1 137 ? -3.029 3.006 17.381 1.00 95.81 137 VAL A C 1
ATOM 1123 O O . VAL A 1 137 ? -2.643 3.850 18.192 1.00 95.81 137 VAL A O 1
ATOM 1126 N N . ARG A 1 138 ? -2.376 1.864 17.192 1.00 96.06 138 ARG A N 1
ATOM 1127 C CA . ARG A 1 138 ? -0.992 1.605 17.591 1.00 96.06 138 ARG A CA 1
ATOM 1128 C C . ARG A 1 138 ? -0.245 1.070 16.383 1.00 96.06 138 ARG A C 1
ATOM 1130 O O . ARG A 1 138 ? -0.742 0.206 15.669 1.00 96.06 138 ARG A O 1
ATOM 1137 N N . THR A 1 139 ? 0.951 1.595 16.152 1.00 96.75 139 THR A N 1
ATOM 1138 C CA . THR A 1 139 ? 1.714 1.279 14.946 1.00 96.75 139 THR A CA 1
ATOM 1139 C C . THR A 1 139 ? 2.967 0.495 15.290 1.00 96.75 139 THR A C 1
ATOM 1141 O O . THR A 1 139 ? 3.708 0.871 16.202 1.00 96.75 139 THR A O 1
ATOM 1144 N N . MET A 1 140 ? 3.212 -0.564 14.527 1.00 96.75 140 MET A N 1
ATOM 1145 C CA . MET A 1 140 ? 4.495 -1.249 14.449 1.00 96.75 140 MET A CA 1
ATOM 1146 C C . MET A 1 140 ? 5.157 -0.914 13.120 1.00 96.75 140 MET A C 1
ATOM 1148 O O . MET A 1 140 ? 4.470 -0.808 12.107 1.00 96.75 140 MET A O 1
ATOM 1152 N N . SER A 1 141 ? 6.473 -0.751 13.088 1.00 96.69 141 SER A N 1
ATOM 1153 C CA . SER A 1 141 ? 7.194 -0.555 11.829 1.00 96.69 141 SER A CA 1
ATOM 1154 C C . SER A 1 141 ? 8.644 -0.992 11.911 1.00 96.69 141 SER A C 1
ATOM 1156 O O . SER A 1 141 ? 9.218 -1.075 13.001 1.00 96.69 141 SER A O 1
ATOM 1158 N N . LEU A 1 142 ? 9.247 -1.207 10.745 1.00 96.56 142 LEU A N 1
ATOM 1159 C CA . LEU A 1 142 ? 10.690 -1.333 10.621 1.00 96.56 142 LEU A CA 1
ATOM 1160 C C . LEU A 1 142 ? 11.369 -0.019 11.001 1.00 96.56 142 LEU A C 1
ATOM 1162 O O . LEU A 1 142 ? 10.803 1.082 10.898 1.00 96.56 142 LEU A O 1
ATOM 1166 N N . SER A 1 143 ? 12.606 -0.133 11.461 1.00 93.81 143 SER A N 1
ATOM 1167 C CA . SER A 1 143 ? 13.442 1.040 11.675 1.00 93.81 143 SER A CA 1
ATOM 1168 C C . SER A 1 143 ? 13.782 1.672 10.328 1.00 93.81 143 SER A C 1
ATOM 1170 O O . SER A 1 143 ? 13.680 1.047 9.272 1.00 93.81 143 SER A O 1
ATOM 1172 N N . THR A 1 144 ? 14.110 2.955 10.352 1.00 92.50 144 THR A N 1
ATOM 1173 C CA . THR A 1 144 ? 14.519 3.712 9.166 1.00 92.50 144 THR A CA 1
ATOM 1174 C C . THR A 1 144 ? 15.889 4.306 9.419 1.00 92.50 144 THR A C 1
ATOM 1176 O O . THR A 1 144 ? 16.235 4.586 10.567 1.00 92.50 144 THR A O 1
ATOM 1179 N N . ASN A 1 145 ? 16.669 4.500 8.361 1.00 89.50 145 ASN A N 1
ATOM 1180 C CA . ASN A 1 145 ? 17.981 5.125 8.470 1.00 89.50 145 ASN A CA 1
ATOM 1181 C C . ASN A 1 145 ? 17.829 6.572 8.961 1.00 89.50 145 ASN A C 1
ATOM 1183 O O . ASN A 1 145 ? 17.272 7.411 8.257 1.00 89.50 145 ASN A O 1
ATOM 1187 N N . VAL A 1 146 ? 18.320 6.853 10.171 1.00 78.06 146 VAL A N 1
ATOM 1188 C CA . VAL A 1 146 ? 18.108 8.129 10.885 1.00 78.06 146 VAL A CA 1
ATOM 1189 C C . VAL A 1 146 ? 18.701 9.327 10.134 1.00 78.06 146 VAL A C 1
ATOM 1191 O O . VAL A 1 146 ? 18.158 10.420 10.206 1.00 78.06 146 VAL A O 1
ATOM 1194 N N . PHE A 1 147 ? 19.758 9.105 9.349 1.00 80.62 147 PHE A N 1
ATOM 1195 C 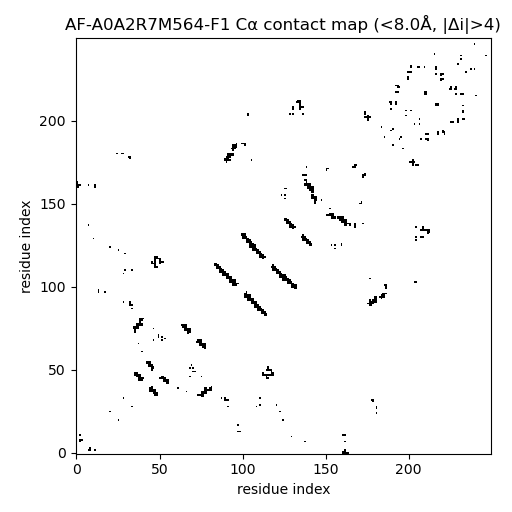CA . PHE A 1 147 ? 20.428 10.134 8.542 1.00 80.62 147 PHE A CA 1
ATOM 1196 C C . PHE A 1 147 ? 19.973 10.171 7.081 1.00 80.62 147 PHE A C 1
ATOM 1198 O O . PHE A 1 147 ? 20.615 10.790 6.236 1.00 80.62 147 PHE A O 1
ATOM 1205 N N . SER A 1 148 ? 18.888 9.474 6.750 1.00 78.88 148 SER A N 1
ATOM 1206 C CA . SER A 1 148 ? 18.282 9.633 5.435 1.00 78.88 148 SER A CA 1
ATOM 1207 C C . SER A 1 148 ? 17.388 10.871 5.429 1.00 78.88 148 SER A C 1
ATOM 1209 O O . SER A 1 148 ? 16.579 11.068 6.331 1.00 78.88 148 SER A O 1
ATOM 1211 N N . ASN A 1 149 ? 17.467 11.674 4.370 1.00 80.50 149 ASN A N 1
ATOM 1212 C CA . ASN A 1 149 ? 16.534 12.783 4.136 1.00 80.50 149 ASN A CA 1
ATOM 1213 C C . ASN A 1 149 ? 15.141 12.294 3.677 1.00 80.50 149 ASN A C 1
ATOM 1215 O O . ASN A 1 149 ? 14.392 13.045 3.058 1.00 80.50 149 ASN A O 1
ATOM 1219 N N . VAL A 1 150 ? 14.804 11.020 3.913 1.00 84.50 150 VAL A N 1
ATOM 1220 C CA . VAL A 1 150 ? 13.576 10.383 3.433 1.00 84.50 150 VAL A CA 1
ATOM 1221 C C . VAL A 1 150 ? 12.959 9.555 4.558 1.00 84.50 150 VAL A C 1
ATOM 1223 O O . VAL A 1 150 ? 13.590 8.659 5.111 1.00 84.50 150 VAL A O 1
ATOM 1226 N N . TYR A 1 151 ? 11.699 9.832 4.895 1.00 85.31 151 TYR A N 1
ATOM 1227 C CA . TYR A 1 151 ? 11.028 9.231 6.056 1.00 85.31 151 TYR A CA 1
ATOM 1228 C C . TYR A 1 151 ? 10.840 7.709 5.976 1.00 85.31 151 TYR A C 1
ATOM 1230 O O . TYR A 1 151 ? 10.565 7.067 6.993 1.00 85.31 151 TYR A O 1
ATOM 1238 N N . ASP A 1 152 ? 10.964 7.133 4.784 1.00 89.38 152 ASP A N 1
ATOM 1239 C CA . ASP A 1 152 ? 10.687 5.736 4.472 1.00 89.38 152 ASP A CA 1
ATOM 1240 C C . ASP A 1 152 ? 11.931 4.970 3.981 1.00 89.38 152 ASP A C 1
ATOM 1242 O O . ASP A 1 152 ? 11.826 3.941 3.315 1.00 89.38 152 ASP A O 1
ATOM 1246 N N . ALA A 1 153 ? 13.131 5.419 4.365 1.00 93.62 153 ALA A N 1
ATOM 1247 C CA . ALA A 1 153 ? 14.372 4.673 4.147 1.00 93.62 153 ALA A CA 1
ATOM 1248 C C . ALA A 1 153 ? 14.475 3.458 5.091 1.00 93.62 153 ALA A C 1
ATOM 1250 O O . ALA A 1 153 ? 15.238 3.459 6.063 1.00 93.62 153 ALA A O 1
ATOM 1251 N N . TRP A 1 154 ? 13.658 2.437 4.838 1.00 95.75 154 TRP A N 1
ATOM 1252 C CA . TRP A 1 154 ? 13.509 1.249 5.678 1.00 95.75 154 TRP A CA 1
ATOM 1253 C C . TRP A 1 154 ? 14.806 0.448 5.837 1.00 95.75 154 TRP A C 1
ATOM 1255 O O . TRP A 1 154 ? 15.498 0.132 4.871 1.00 95.75 154 TRP A O 1
ATOM 1265 N N . GLN A 1 155 ? 15.081 0.030 7.070 1.00 95.62 155 GLN A N 1
ATOM 1266 C CA . GLN A 1 155 ? 16.099 -0.961 7.402 1.00 95.62 155 GLN A CA 1
ATOM 1267 C C . GLN A 1 155 ? 15.473 -2.354 7.306 1.00 95.62 155 GLN A C 1
ATOM 1269 O O . GLN A 1 155 ? 14.871 -2.841 8.262 1.00 95.62 155 GLN A O 1
ATOM 1274 N N . TYR A 1 156 ? 15.586 -3.001 6.144 1.00 95.44 156 TYR A N 1
ATOM 1275 C CA . TYR A 1 156 ? 14.886 -4.266 5.865 1.00 95.44 156 TYR A CA 1
ATOM 1276 C C . TYR A 1 156 ? 15.294 -5.454 6.745 1.00 95.44 156 TYR A C 1
ATOM 1278 O O . TYR A 1 156 ? 14.530 -6.417 6.847 1.00 95.44 156 TYR A O 1
ATOM 1286 N N . SER A 1 157 ? 16.463 -5.373 7.381 1.00 93.88 157 SER A N 1
ATOM 1287 C CA . SER A 1 157 ? 16.954 -6.338 8.367 1.00 93.88 157 SER A CA 1
ATOM 1288 C C . SER A 1 157 ? 16.422 -6.098 9.782 1.00 93.88 157 SER A C 1
ATOM 1290 O O . SER A 1 157 ? 16.519 -6.992 10.617 1.00 93.88 157 SER A O 1
ATOM 1292 N N . SER A 1 158 ? 15.865 -4.917 10.072 1.00 95.69 158 SER A N 1
ATOM 1293 C CA . SER A 1 158 ? 15.300 -4.630 11.392 1.00 95.69 158 SER A CA 1
ATOM 1294 C C . SER A 1 158 ? 13.995 -5.409 11.622 1.00 95.69 158 SER A C 1
ATOM 1296 O O . SER A 1 158 ? 13.320 -5.780 10.655 1.00 95.69 158 SER A O 1
ATOM 1298 N N . PRO A 1 159 ? 13.620 -5.684 12.881 1.00 95.06 159 PRO A N 1
ATOM 1299 C CA . PRO A 1 159 ? 12.322 -6.263 13.197 1.00 95.06 159 PRO A CA 1
ATOM 1300 C C . PRO A 1 159 ? 11.193 -5.222 13.109 1.00 95.06 159 PRO A C 1
ATOM 1302 O O . PRO A 1 159 ? 11.415 -4.010 13.184 1.00 95.06 159 PRO A O 1
ATOM 1305 N N . LEU A 1 160 ? 9.952 -5.704 12.978 1.00 95.81 160 LEU A N 1
ATOM 1306 C CA . LEU A 1 160 ? 8.764 -4.879 13.201 1.00 95.81 160 LEU A CA 1
ATOM 1307 C C . LEU A 1 160 ? 8.631 -4.619 14.699 1.00 95.81 160 LEU A C 1
ATOM 1309 O O . LEU A 1 160 ? 8.382 -5.536 15.476 1.00 95.81 160 LEU A O 1
ATOM 1313 N N . GLU A 1 161 ? 8.759 -3.359 15.098 1.00 95.75 161 GLU A N 1
ATOM 1314 C CA . GLU A 1 161 ? 8.645 -2.960 16.496 1.00 95.75 161 GLU A CA 1
ATOM 1315 C C . GLU A 1 161 ? 7.544 -1.937 16.682 1.00 95.75 161 GLU A C 1
ATOM 1317 O O . GLU A 1 161 ? 7.326 -1.080 15.821 1.00 95.75 161 GLU A O 1
ATOM 1322 N N . ILE A 1 162 ? 6.917 -1.961 17.857 1.00 95.75 162 ILE A N 1
ATOM 1323 C CA . ILE A 1 162 ? 6.029 -0.885 18.278 1.00 95.75 162 ILE A CA 1
ATOM 1324 C C . ILE A 1 162 ? 6.758 0.457 18.247 1.00 95.75 162 ILE A C 1
ATOM 1326 O O . ILE A 1 162 ? 7.949 0.574 18.563 1.00 95.75 162 ILE A O 1
ATOM 1330 N N . ARG A 1 163 ? 6.008 1.483 17.847 1.00 93.88 163 ARG A N 1
ATOM 1331 C CA . ARG A 1 163 ? 6.445 2.873 17.827 1.00 93.88 163 ARG A CA 1
ATOM 1332 C C . ARG A 1 163 ? 5.686 3.707 18.868 1.00 93.88 163 ARG A C 1
ATOM 1334 O O . ARG A 1 163 ? 4.556 3.344 19.233 1.00 93.88 163 ARG A O 1
ATOM 1341 N N . PRO A 1 164 ? 6.303 4.801 19.353 1.00 90.50 164 PRO A N 1
ATOM 1342 C CA . PRO A 1 164 ? 5.653 5.752 20.250 1.00 90.50 164 PRO A CA 1
ATOM 1343 C C . PRO A 1 164 ? 4.311 6.255 19.692 1.00 90.50 164 PRO A C 1
ATOM 1345 O O . PRO A 1 164 ? 4.126 6.358 18.477 1.00 90.50 164 PRO A O 1
ATOM 1348 N N . LYS A 1 165 ? 3.332 6.499 20.573 1.00 86.00 165 LYS A N 1
ATOM 1349 C CA . LYS A 1 165 ? 1.953 6.848 20.176 1.00 86.00 165 LYS A CA 1
ATOM 1350 C C . LYS A 1 165 ? 1.882 8.218 19.491 1.00 86.00 165 LYS A C 1
ATOM 1352 O O . LYS A 1 165 ? 1.172 8.374 18.505 1.00 86.00 165 LYS A O 1
ATOM 1357 N N . ASP A 1 166 ? 2.643 9.175 19.994 1.00 84.94 166 ASP A N 1
ATOM 1358 C CA . ASP A 1 166 ? 2.821 10.534 19.476 1.00 84.94 166 ASP A CA 1
ATOM 1359 C C . ASP A 1 166 ? 3.328 10.569 18.027 1.00 84.94 166 ASP A C 1
ATOM 1361 O O . ASP A 1 166 ? 2.979 11.466 17.262 1.00 84.94 166 ASP A O 1
ATOM 1365 N N . PHE A 1 167 ? 4.061 9.543 17.591 1.00 82.62 167 PHE A N 1
ATOM 1366 C CA . PHE A 1 167 ? 4.621 9.510 16.240 1.00 82.62 167 PHE A CA 1
ATOM 1367 C C . PHE A 1 167 ? 3.571 9.308 15.144 1.00 82.62 167 PHE A C 1
ATOM 1369 O O . PHE A 1 167 ? 3.871 9.557 13.977 1.00 82.62 167 PHE A O 1
ATOM 1376 N N . GLN A 1 168 ? 2.347 8.891 15.483 1.00 80.50 168 GLN A N 1
ATOM 1377 C CA . GLN A 1 168 ? 1.287 8.559 14.520 1.00 80.50 168 GLN A CA 1
ATOM 1378 C C . GLN A 1 168 ? 0.934 9.693 13.556 1.00 80.50 168 GLN A C 1
ATOM 1380 O O . GLN A 1 168 ? 0.499 9.425 12.436 1.00 80.50 168 GLN A O 1
ATOM 1385 N N . ASN A 1 169 ? 1.142 10.943 13.968 1.00 83.00 169 ASN A N 1
ATOM 1386 C CA . ASN A 1 169 ? 0.863 12.105 13.129 1.00 83.00 169 ASN A CA 1
ATOM 1387 C C . ASN A 1 169 ? 1.991 12.426 12.141 1.00 83.00 169 ASN A C 1
ATOM 1389 O O . ASN A 1 169 ? 1.782 13.224 11.231 1.00 83.00 169 ASN A O 1
ATOM 1393 N N . SER A 1 170 ? 3.166 11.803 12.269 1.00 88.00 170 SER A N 1
ATOM 1394 C CA . SER A 1 170 ? 4.260 12.054 11.330 1.00 88.00 170 SER A CA 1
ATOM 1395 C C . SER A 1 170 ? 3.967 11.459 9.942 1.00 88.00 170 SER A C 1
ATOM 1397 O O . SER A 1 170 ? 3.329 10.401 9.847 1.00 88.00 170 SER A O 1
ATOM 1399 N N . PRO A 1 171 ? 4.472 12.083 8.857 1.00 87.94 171 PRO A N 1
ATOM 1400 C CA . PRO A 1 171 ? 4.222 11.639 7.481 1.00 87.94 171 PRO A CA 1
ATOM 1401 C C . PRO A 1 171 ? 4.526 10.155 7.242 1.00 87.94 171 PRO A C 1
ATOM 1403 O O . PRO A 1 171 ? 3.789 9.475 6.530 1.00 87.94 171 PRO A O 1
ATOM 1406 N N . LYS A 1 172 ? 5.554 9.620 7.918 1.00 90.69 172 LYS A N 1
ATOM 1407 C CA . LYS A 1 172 ? 5.953 8.208 7.858 1.00 90.69 172 LYS A CA 1
ATOM 1408 C C . LYS A 1 172 ? 4.794 7.246 8.128 1.00 90.69 172 LYS A C 1
ATOM 1410 O O . LYS A 1 172 ? 4.651 6.254 7.427 1.00 90.69 172 LYS A O 1
ATOM 1415 N N . TYR A 1 173 ? 3.971 7.509 9.142 1.00 92.00 173 TYR A N 1
ATOM 1416 C CA . TYR A 1 173 ? 2.885 6.600 9.548 1.00 92.00 173 TYR A CA 1
ATOM 1417 C C . TYR A 1 173 ? 1.549 6.926 8.873 1.00 92.00 173 TYR A C 1
ATOM 1419 O O . TYR A 1 173 ? 0.523 6.310 9.167 1.00 92.00 173 TYR A O 1
ATOM 1427 N N . ARG A 1 174 ? 1.571 7.883 7.943 1.00 91.88 174 ARG A N 1
ATOM 1428 C CA . ARG A 1 174 ? 0.449 8.281 7.092 1.00 91.88 174 ARG A CA 1
ATOM 1429 C C . ARG A 1 174 ? 0.708 7.951 5.619 1.00 91.88 174 ARG A C 1
ATOM 1431 O O . ARG A 1 174 ? -0.018 8.450 4.765 1.00 91.88 174 ARG A O 1
ATOM 1438 N N . ILE A 1 175 ? 1.706 7.104 5.324 1.00 93.25 175 ILE A N 1
ATOM 1439 C CA . ILE A 1 175 ? 1.957 6.585 3.973 1.00 93.25 175 ILE A CA 1
ATOM 1440 C C . ILE A 1 175 ? 0.651 6.009 3.428 1.00 93.25 175 ILE A C 1
ATOM 1442 O O . ILE A 1 175 ? 0.064 5.090 4.006 1.00 93.25 175 ILE A O 1
ATOM 1446 N N . ASN A 1 176 ? 0.197 6.586 2.318 1.00 94.94 176 ASN A N 1
ATOM 1447 C CA . ASN A 1 176 ? -0.990 6.133 1.626 1.00 94.94 176 ASN A CA 1
ATOM 1448 C C . ASN A 1 176 ? -0.581 5.061 0.604 1.00 94.94 176 ASN A C 1
ATOM 1450 O O . ASN A 1 176 ? 0.193 5.371 -0.304 1.00 94.94 176 ASN A O 1
ATOM 1454 N N . PRO A 1 177 ? -1.041 3.806 0.742 1.00 96.62 177 PRO A N 1
ATOM 1455 C CA . PRO A 1 177 ? -0.738 2.774 -0.239 1.00 96.62 177 PRO A CA 1
ATOM 1456 C C . PRO A 1 177 ? -1.340 3.135 -1.601 1.00 96.62 177 PRO A C 1
ATOM 1458 O O . PRO A 1 177 ? -2.477 3.595 -1.681 1.00 96.62 177 PRO A O 1
ATOM 1461 N N . TYR A 1 178 ? -0.621 2.839 -2.685 1.00 97.25 178 TYR A N 1
ATOM 1462 C CA . TYR A 1 178 ? -1.133 3.038 -4.040 1.00 97.25 178 TYR A CA 1
ATOM 1463 C C . TYR A 1 178 ? -2.375 2.174 -4.304 1.00 97.25 178 TYR A C 1
ATOM 1465 O O . TYR A 1 178 ? -3.344 2.622 -4.917 1.00 97.25 178 TYR A O 1
ATOM 1473 N N . LYS A 1 179 ? -2.368 0.927 -3.809 1.00 97.38 179 LYS A N 1
ATOM 1474 C CA . LYS A 1 179 ? -3.522 0.016 -3.853 1.00 97.38 179 LYS A CA 1
ATOM 1475 C C . LYS A 1 179 ? -3.633 -0.851 -2.604 1.00 97.38 179 LYS A C 1
ATOM 1477 O O . LYS A 1 179 ? -2.639 -1.206 -1.975 1.00 97.38 179 LYS A O 1
ATOM 1482 N N . VAL A 1 180 ? -4.859 -1.273 -2.310 1.00 98.00 180 VAL A N 1
ATOM 1483 C CA . VAL A 1 180 ? -5.178 -2.247 -1.259 1.00 98.00 180 VAL A CA 1
ATOM 1484 C C . VAL A 1 180 ? -5.542 -3.584 -1.904 1.00 98.00 180 VAL A C 1
ATOM 1486 O O . VAL A 1 180 ? -6.277 -3.617 -2.891 1.00 98.00 180 VAL A O 1
ATOM 1489 N N . PHE A 1 181 ? -5.019 -4.687 -1.368 1.00 97.94 181 PHE A N 1
ATOM 1490 C CA . PHE A 1 181 ? -5.310 -6.034 -1.852 1.00 97.94 181 PHE A CA 1
ATOM 1491 C C . PHE A 1 181 ? -6.823 -6.315 -1.773 1.00 97.94 181 PHE A C 1
ATOM 1493 O O . PHE A 1 181 ? -7.416 -6.133 -0.709 1.00 97.94 181 PHE A O 1
ATOM 1500 N N . PRO A 1 182 ? -7.471 -6.781 -2.858 1.00 95.75 182 PRO A N 1
ATOM 1501 C CA . PRO A 1 182 ? -8.932 -6.768 -2.982 1.00 95.75 182 PRO A CA 1
ATOM 1502 C C . PRO A 1 182 ? -9.673 -7.739 -2.055 1.00 95.75 182 PRO A C 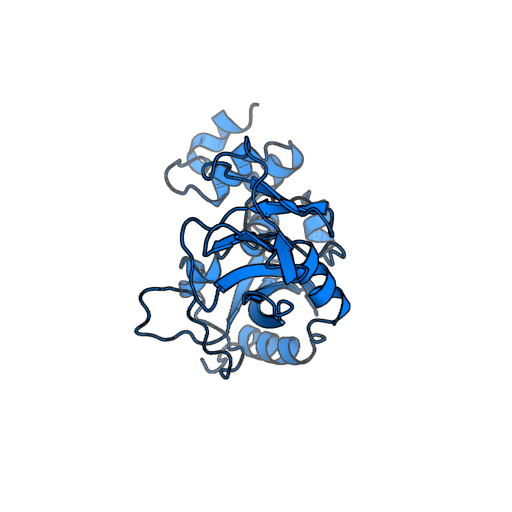1
ATOM 1504 O O . PRO A 1 182 ? -10.872 -7.575 -1.844 1.00 95.75 182 PRO A O 1
ATOM 1507 N N . LYS A 1 183 ? -9.004 -8.750 -1.484 1.00 95.38 183 LYS A N 1
ATOM 1508 C CA . LYS A 1 183 ? -9.627 -9.647 -0.495 1.00 95.38 183 LYS A CA 1
ATOM 1509 C C . LYS A 1 183 ? -9.649 -8.965 0.875 1.00 95.38 183 LYS A C 1
ATOM 1511 O O . LYS A 1 183 ? -8.828 -9.264 1.741 1.00 95.38 183 LYS A O 1
ATOM 1516 N N . LEU A 1 184 ? -10.570 -8.016 1.033 1.00 95.19 184 LEU A N 1
ATOM 1517 C CA . LEU A 1 184 ? -10.692 -7.174 2.221 1.00 95.19 184 LEU A CA 1
ATOM 1518 C C . LEU A 1 184 ? -11.208 -7.980 3.422 1.00 95.19 184 LEU A C 1
ATOM 1520 O O . LEU A 1 184 ? -12.313 -8.524 3.391 1.00 95.19 184 LEU A O 1
ATOM 1524 N N . LYS A 1 185 ? -10.439 -7.990 4.511 1.00 96.62 185 LYS A N 1
ATOM 1525 C CA . LYS A 1 185 ? -10.895 -8.438 5.830 1.00 96.62 185 LYS A CA 1
ATOM 1526 C C . LYS A 1 185 ? -11.100 -7.224 6.721 1.00 96.62 185 LYS A C 1
ATOM 1528 O O . LYS A 1 185 ? -10.144 -6.520 7.047 1.00 96.62 185 LYS A O 1
ATOM 1533 N N . VAL A 1 186 ? -12.356 -6.968 7.071 1.00 97.44 186 VAL A N 1
ATOM 1534 C CA . VAL A 1 186 ? -12.754 -5.745 7.768 1.00 97.44 186 VAL A CA 1
ATOM 1535 C C . VAL A 1 186 ? -13.718 -6.065 8.900 1.00 97.44 186 VAL A C 1
ATOM 1537 O O . VAL A 1 186 ? -14.625 -6.881 8.713 1.00 97.44 186 VAL A O 1
ATOM 1540 N N . LEU A 1 187 ? -13.539 -5.409 10.050 1.00 97.06 187 LEU A N 1
ATOM 1541 C CA . LEU A 1 187 ? -14.456 -5.508 11.188 1.00 97.06 187 LEU A CA 1
ATOM 1542 C C . LEU A 1 187 ? -15.899 -5.153 10.792 1.00 97.06 187 LEU A C 1
ATOM 1544 O O . LEU A 1 187 ? -16.146 -4.222 10.023 1.00 97.06 187 LEU A O 1
ATOM 1548 N N . SER A 1 188 ? -16.874 -5.855 11.371 1.00 96.25 188 SER A N 1
ATOM 1549 C CA . SER A 1 188 ? -18.304 -5.612 11.122 1.00 96.25 188 SER A CA 1
ATOM 1550 C C . SER A 1 188 ? -18.737 -4.192 11.499 1.00 96.25 188 SER A C 1
ATOM 1552 O O . SER A 1 188 ? -19.527 -3.586 10.777 1.00 96.25 188 SER A O 1
ATOM 1554 N N . VAL A 1 189 ? -18.170 -3.622 12.568 1.00 96.69 189 VAL A N 1
ATOM 1555 C CA . VAL A 1 189 ? -18.449 -2.242 12.995 1.00 96.69 189 VAL A CA 1
ATOM 1556 C C . VAL A 1 189 ? -18.058 -1.208 11.935 1.00 96.69 189 VAL A C 1
ATOM 1558 O O . VAL A 1 189 ? -18.804 -0.265 11.705 1.00 96.69 189 VAL A O 1
ATOM 1561 N N . LEU A 1 190 ? -16.957 -1.411 11.206 1.00 97.38 190 LEU A N 1
ATOM 1562 C CA . LEU A 1 190 ? -16.558 -0.505 10.124 1.00 97.38 190 LEU A CA 1
ATOM 1563 C C . LEU A 1 190 ? -17.554 -0.565 8.959 1.00 97.38 190 LEU A C 1
ATOM 1565 O O . LEU A 1 190 ? -17.898 0.470 8.390 1.00 97.38 190 LEU A O 1
ATOM 1569 N N . LYS A 1 191 ? -18.072 -1.761 8.644 1.00 96.31 191 LYS A N 1
ATOM 1570 C CA . LYS A 1 191 ? -19.131 -1.934 7.636 1.00 96.31 191 LYS A CA 1
ATOM 1571 C C . LYS A 1 191 ? -20.429 -1.245 8.062 1.00 96.31 191 LYS A C 1
ATOM 1573 O O . LYS A 1 191 ? -21.034 -0.532 7.267 1.00 96.31 191 LYS A O 1
ATOM 1578 N N . ARG A 1 192 ? -20.822 -1.398 9.332 1.00 95.88 192 ARG A N 1
ATOM 1579 C CA . ARG A 1 192 ? -21.974 -0.698 9.932 1.00 95.88 192 ARG A CA 1
ATOM 1580 C C . ARG A 1 192 ? -21.825 0.825 9.836 1.00 95.88 192 ARG A C 1
ATOM 1582 O O . ARG A 1 192 ? -22.789 1.525 9.524 1.00 95.88 192 ARG A O 1
ATOM 1589 N N . ASN A 1 193 ? -20.608 1.321 10.038 1.00 97.06 193 ASN A N 1
ATOM 1590 C CA . ASN A 1 193 ? -20.270 2.740 9.963 1.00 97.06 193 ASN A CA 1
ATOM 1591 C C . ASN A 1 193 ? -20.043 3.219 8.507 1.00 97.06 193 ASN A C 1
ATOM 1593 O O . ASN A 1 193 ? -19.487 4.286 8.276 1.00 97.06 193 ASN A O 1
ATOM 1597 N N . GLY A 1 194 ? -20.494 2.457 7.502 1.00 95.25 194 GLY A N 1
ATOM 1598 C CA . GLY A 1 194 ? -20.568 2.892 6.103 1.00 95.25 194 GLY A CA 1
ATOM 1599 C C . GLY A 1 194 ? -19.421 2.434 5.200 1.00 95.25 194 GLY A C 1
ATOM 1600 O O . GLY A 1 194 ? -19.484 2.665 3.991 1.00 95.25 194 GLY A O 1
ATOM 1601 N N . PHE A 1 195 ? -18.390 1.757 5.722 1.00 97.19 195 PHE A N 1
ATOM 1602 C CA . PHE A 1 195 ? -17.307 1.252 4.875 1.00 97.19 195 PHE A CA 1
ATOM 1603 C C . PHE A 1 195 ? -17.786 0.118 3.957 1.00 97.19 195 PHE A C 1
ATOM 1605 O O . PHE A 1 195 ? -18.315 -0.896 4.413 1.00 97.19 195 PHE A O 1
ATOM 1612 N N . LYS A 1 196 ? -17.527 0.267 2.653 1.00 93.50 196 LYS A N 1
ATOM 1613 C CA . LYS A 1 196 ? -17.784 -0.760 1.633 1.00 93.50 196 LYS A CA 1
ATOM 1614 C C . LYS A 1 196 ? -16.465 -1.327 1.104 1.00 93.50 196 LYS A C 1
ATOM 1616 O O . LYS A 1 196 ? -16.056 -2.416 1.495 1.00 93.50 196 LYS A O 1
ATOM 1621 N N . SER A 1 197 ? -15.791 -0.577 0.235 1.00 91.75 197 SER A N 1
ATOM 1622 C CA . SER A 1 197 ? -14.538 -1.006 -0.408 1.00 91.75 197 SER A CA 1
ATOM 1623 C C . SER A 1 197 ? -13.589 0.136 -0.792 1.00 91.75 197 SER A C 1
ATOM 1625 O O . SER A 1 197 ? -12.396 -0.107 -0.961 1.00 91.75 197 SER A O 1
ATOM 1627 N N . GLY A 1 198 ? -14.095 1.365 -0.945 1.00 92.69 198 GLY A N 1
ATOM 1628 C CA . GLY A 1 198 ? -13.315 2.526 -1.374 1.00 92.69 198 GLY A CA 1
ATOM 1629 C C . GLY A 1 198 ? -12.532 3.195 -0.243 1.00 92.69 198 GLY A C 1
ATOM 1630 O O . GLY A 1 198 ? -13.017 3.294 0.882 1.00 92.69 198 GLY A O 1
ATOM 1631 N N . PHE A 1 199 ? -11.335 3.688 -0.578 1.00 95.44 199 PHE A N 1
ATOM 1632 C CA . PHE A 1 199 ? -10.458 4.437 0.334 1.00 95.44 199 PHE A CA 1
ATOM 1633 C C . PHE A 1 199 ? -10.336 5.925 -0.012 1.00 95.44 199 PHE A C 1
ATOM 1635 O O . PHE A 1 199 ? -9.857 6.691 0.809 1.00 95.44 199 PHE A O 1
ATOM 1642 N N . TYR A 1 200 ? -10.782 6.352 -1.199 1.00 94.50 200 TYR A N 1
ATOM 1643 C CA . TYR A 1 200 ? -10.915 7.772 -1.572 1.00 94.50 200 TYR A CA 1
ATOM 1644 C C . TYR A 1 200 ? -9.638 8.613 -1.381 1.00 94.50 200 TYR A C 1
ATOM 1646 O O . TYR A 1 200 ? -9.700 9.749 -0.928 1.00 94.50 200 TYR A O 1
ATOM 1654 N N . ASN A 1 201 ? -8.468 8.049 -1.708 1.00 93.19 201 ASN A N 1
ATOM 1655 C CA . ASN A 1 201 ? -7.146 8.653 -1.471 1.00 93.19 201 ASN A CA 1
ATOM 1656 C C . ASN A 1 201 ? -6.810 8.925 0.010 1.00 93.19 201 ASN A C 1
ATOM 1658 O O . ASN A 1 201 ? -5.875 9.666 0.304 1.00 93.19 201 ASN A O 1
ATOM 1662 N N . ILE A 1 202 ? -7.523 8.297 0.943 1.00 95.31 202 ILE A N 1
ATOM 1663 C CA . ILE A 1 202 ? -7.272 8.356 2.383 1.00 95.31 202 ILE A CA 1
ATOM 1664 C C . ILE A 1 202 ? -6.568 7.063 2.791 1.00 95.31 202 ILE A C 1
ATOM 1666 O O . ILE A 1 202 ? -7.023 5.968 2.454 1.00 95.31 202 ILE A O 1
ATOM 1670 N N . ALA A 1 203 ? -5.474 7.172 3.549 1.00 95.88 203 ALA A N 1
ATOM 1671 C CA . ALA A 1 203 ? -4.779 5.984 4.029 1.00 95.88 203 ALA A CA 1
ATOM 1672 C C . ALA A 1 203 ? -5.726 5.131 4.908 1.00 95.88 203 ALA A C 1
ATOM 1674 O O . ALA A 1 203 ? -6.425 5.695 5.763 1.00 95.88 203 ALA A O 1
ATOM 1675 N N . PRO A 1 204 ? -5.765 3.792 4.747 1.00 97.56 204 PRO A N 1
ATOM 1676 C CA . PRO A 1 204 ? -6.763 2.943 5.401 1.00 97.56 204 PRO A CA 1
ATOM 1677 C C . PRO A 1 204 ? -6.843 3.116 6.921 1.00 97.56 204 PRO A C 1
ATOM 1679 O O . PRO A 1 204 ? -7.931 3.130 7.489 1.00 97.56 204 PRO A O 1
ATOM 1682 N N . GLN A 1 205 ? -5.701 3.297 7.585 1.00 96.50 205 GLN A N 1
ATOM 1683 C CA . GLN A 1 205 ? -5.625 3.489 9.031 1.00 96.50 205 GLN A CA 1
ATOM 1684 C C . GLN A 1 205 ? -6.250 4.804 9.500 1.00 96.50 205 GLN A C 1
ATOM 1686 O O . GLN A 1 205 ? -6.831 4.845 10.582 1.00 96.50 205 GLN A O 1
ATOM 1691 N N . ILE A 1 206 ? -6.168 5.859 8.684 1.00 96.19 206 ILE A N 1
ATOM 1692 C CA . ILE A 1 206 ? -6.801 7.150 8.970 1.00 96.19 206 ILE A CA 1
ATOM 1693 C C . ILE A 1 206 ? -8.310 6.988 8.813 1.00 96.19 206 ILE A C 1
ATOM 1695 O O . ILE A 1 206 ? -9.052 7.300 9.739 1.00 96.19 206 ILE A O 1
ATOM 1699 N N . LEU A 1 207 ? -8.754 6.424 7.683 1.00 97.50 207 LEU A N 1
ATOM 1700 C CA . LEU A 1 207 ? -10.173 6.213 7.406 1.00 97.50 207 LEU A CA 1
ATOM 1701 C C . LEU A 1 207 ? -10.834 5.353 8.491 1.00 97.50 207 LEU A C 1
ATOM 1703 O O . LEU A 1 207 ? -11.834 5.759 9.071 1.00 97.50 207 LEU A O 1
ATOM 1707 N N . PHE A 1 208 ? -10.262 4.193 8.814 1.00 98.19 208 PHE A N 1
ATOM 1708 C CA . PHE A 1 208 ? -10.834 3.288 9.811 1.00 98.19 208 PHE A CA 1
ATOM 1709 C C . PHE A 1 208 ? -10.826 3.869 11.226 1.00 98.19 208 PHE A C 1
ATOM 1711 O O . PHE A 1 208 ? -11.830 3.756 11.922 1.00 98.19 208 PHE A O 1
ATOM 1718 N N . SER A 1 209 ? -9.738 4.521 11.647 1.00 97.19 209 SER A N 1
ATOM 1719 C CA . SER A 1 209 ? -9.685 5.214 12.942 1.00 97.19 209 SER A CA 1
ATOM 1720 C C . SER A 1 209 ? -10.780 6.280 13.044 1.00 97.19 209 SER A C 1
ATOM 1722 O O . SER A 1 209 ? -11.487 6.337 14.050 1.00 97.19 209 SER A O 1
ATOM 1724 N N . SER A 1 210 ? -10.957 7.093 11.997 1.00 96.44 210 SER A N 1
ATOM 1725 C CA . SER A 1 210 ? -11.980 8.142 11.962 1.00 96.44 210 SER A CA 1
ATOM 1726 C C . SER A 1 210 ? -13.395 7.574 11.973 1.00 96.44 210 SER A C 1
ATOM 1728 O O . SER A 1 210 ? -14.211 8.031 12.763 1.00 96.44 210 SER A O 1
ATOM 1730 N N . LEU A 1 211 ? -13.681 6.531 11.187 1.00 97.56 211 LEU A N 1
ATOM 1731 C CA . LEU A 1 211 ? -15.005 5.895 11.175 1.00 97.56 211 LEU A CA 1
ATOM 1732 C C . LEU A 1 211 ? -15.401 5.289 12.523 1.00 97.56 211 LEU A C 1
ATOM 1734 O O . LEU A 1 211 ? -16.586 5.116 12.776 1.00 97.56 211 LEU A O 1
ATOM 1738 N N . LEU A 1 212 ? -14.441 4.946 13.382 1.00 97.50 212 LEU A N 1
ATOM 1739 C CA . LEU A 1 212 ? -14.712 4.401 14.716 1.00 97.50 212 LEU A CA 1
ATOM 1740 C C . LEU A 1 212 ? -14.884 5.481 15.794 1.00 97.50 212 LEU A C 1
ATOM 1742 O O . LEU A 1 212 ? -15.435 5.186 16.851 1.00 97.50 212 LEU A O 1
ATOM 1746 N N . LYS A 1 213 ? -14.407 6.706 15.551 1.00 95.12 213 LYS A N 1
ATOM 1747 C CA . LYS A 1 213 ? -14.340 7.786 16.553 1.00 95.12 213 LYS A CA 1
ATOM 1748 C C . LYS A 1 213 ? -15.220 8.986 16.251 1.00 95.12 213 LYS A C 1
ATOM 1750 O O . LYS A 1 213 ? -15.551 9.731 17.169 1.00 95.12 213 LYS A O 1
ATOM 1755 N N . ASP A 1 214 ? -15.518 9.223 14.980 1.00 93.94 214 ASP A N 1
ATOM 1756 C CA . ASP A 1 214 ? -16.049 10.491 14.511 1.00 93.94 214 ASP A CA 1
ATOM 1757 C C . ASP A 1 214 ? -17.317 10.298 13.679 1.00 93.94 214 ASP A C 1
ATOM 1759 O O . ASP A 1 214 ? -17.285 9.811 12.545 1.00 93.94 214 ASP A O 1
ATOM 1763 N N . SER A 1 215 ? -18.440 10.736 14.246 1.00 93.00 215 SER A N 1
ATOM 1764 C CA . SER A 1 215 ? -19.748 10.693 13.594 1.00 93.00 215 SER A CA 1
ATOM 1765 C C . SER A 1 215 ? -19.817 11.578 12.347 1.00 93.00 215 SER A C 1
ATOM 1767 O O . SER A 1 215 ? -20.604 11.287 11.444 1.00 93.00 215 SER A O 1
ATOM 1769 N N . ILE A 1 216 ? -18.981 12.619 12.244 1.00 93.19 216 ILE A N 1
ATOM 1770 C CA . ILE A 1 216 ? -18.895 13.467 11.046 1.00 93.19 216 ILE A CA 1
ATOM 1771 C C . ILE A 1 216 ? -18.312 12.660 9.886 1.00 93.19 216 ILE A C 1
ATOM 1773 O O . ILE A 1 216 ? -18.896 12.625 8.805 1.00 93.19 216 ILE A O 1
ATOM 1777 N N . ALA A 1 217 ? -17.201 11.953 10.118 1.00 94.56 217 ALA A N 1
ATOM 1778 C CA . ALA A 1 217 ? -16.572 11.110 9.101 1.00 94.56 217 ALA A CA 1
ATOM 1779 C C . ALA A 1 217 ? -17.514 9.989 8.632 1.00 94.56 217 ALA A C 1
ATOM 1781 O O . ALA A 1 217 ? -17.605 9.715 7.435 1.00 94.56 217 ALA A O 1
ATOM 1782 N N . GLU A 1 218 ? -18.245 9.373 9.564 1.00 95.44 218 GLU A N 1
ATOM 1783 C CA . GLU A 1 218 ? -19.288 8.394 9.246 1.00 95.44 218 GLU A CA 1
ATOM 1784 C C . GLU A 1 218 ? -20.403 9.005 8.384 1.00 95.44 218 GLU A C 1
ATOM 1786 O O . GLU A 1 218 ? -20.779 8.419 7.368 1.00 95.44 218 GLU A O 1
ATOM 1791 N N . THR A 1 219 ? -20.903 10.190 8.751 1.00 94.31 219 THR A N 1
ATOM 1792 C CA . THR A 1 219 ? -21.968 10.885 8.009 1.00 94.31 219 THR A CA 1
ATOM 1793 C C . THR A 1 219 ? -21.525 11.202 6.585 1.00 94.31 219 THR A C 1
ATOM 1795 O O . THR A 1 219 ? -22.212 10.819 5.642 1.00 94.31 219 THR A O 1
ATOM 1798 N N . LEU A 1 220 ? -20.346 11.813 6.424 1.00 93.88 220 LEU A N 1
ATOM 1799 C CA . LEU A 1 220 ? -19.767 12.156 5.120 1.00 93.88 220 LEU A CA 1
ATOM 1800 C C . LEU A 1 220 ? -19.556 10.925 4.233 1.00 93.88 220 LEU A C 1
ATOM 1802 O O . LEU A 1 220 ? -19.777 10.974 3.022 1.00 93.88 220 LEU A O 1
ATOM 1806 N N . LEU A 1 221 ? -19.136 9.800 4.820 1.00 95.31 221 LEU A N 1
ATOM 1807 C CA . LEU A 1 221 ? -18.984 8.558 4.072 1.00 95.31 221 LEU A CA 1
ATOM 1808 C C . LEU A 1 221 ? -20.342 7.997 3.631 1.00 95.31 221 LEU A C 1
ATOM 1810 O O . LEU A 1 221 ? -20.490 7.584 2.480 1.00 95.31 221 LEU A O 1
ATOM 1814 N N . LYS A 1 222 ? -21.333 7.974 4.529 1.00 94.81 222 LYS A N 1
ATOM 1815 C CA . LYS A 1 222 ? -22.673 7.439 4.245 1.00 94.81 222 LYS A CA 1
ATOM 1816 C C . LYS A 1 222 ? -23.446 8.292 3.239 1.00 94.81 222 LYS A C 1
ATOM 1818 O O . LYS A 1 222 ? -24.153 7.723 2.412 1.00 94.81 222 LYS A O 1
ATOM 1823 N N . SER A 1 223 ? -23.259 9.612 3.247 1.00 93.12 223 SER A N 1
ATOM 1824 C CA . SER A 1 223 ? -23.817 10.529 2.242 1.00 93.12 223 SER A CA 1
ATOM 1825 C C . SER A 1 223 ? -23.043 10.529 0.917 1.00 93.12 223 SER A C 1
ATOM 1827 O O . SER A 1 223 ? -23.381 11.277 0.007 1.00 93.12 223 SER A O 1
ATOM 1829 N N . SER A 1 224 ? -22.022 9.674 0.768 1.00 92.62 224 SER A N 1
ATOM 1830 C CA . SER A 1 224 ? -21.162 9.597 -0.424 1.00 92.62 224 SER A CA 1
ATOM 1831 C C . SER A 1 224 ? -20.411 10.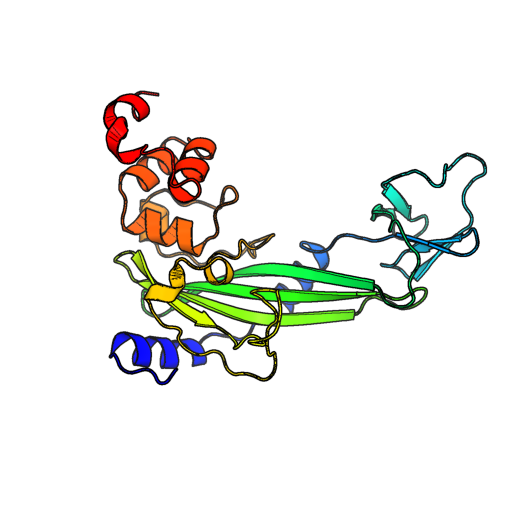899 -0.748 1.00 92.62 224 SER A C 1
ATOM 1833 O O . SER A 1 224 ? -19.923 11.074 -1.863 1.00 92.62 224 SER A O 1
ATOM 1835 N N . GLN A 1 225 ? -20.232 11.789 0.232 1.00 92.38 225 GLN A N 1
ATOM 1836 C CA . GLN A 1 225 ? -19.459 13.030 0.105 1.00 92.38 225 GLN A CA 1
ATOM 1837 C C . GLN A 1 225 ? -17.955 12.759 0.266 1.00 92.38 225 GLN A C 1
ATOM 1839 O O . GLN A 1 225 ? -17.272 13.293 1.141 1.00 92.38 225 GLN A O 1
ATOM 1844 N N . THR A 1 226 ? -17.407 11.896 -0.590 1.00 93.06 226 THR A N 1
ATOM 1845 C CA . THR A 1 226 ? -16.050 11.342 -0.440 1.00 93.06 226 THR A CA 1
ATOM 1846 C C . THR A 1 226 ? -14.944 12.380 -0.617 1.00 93.06 226 THR A C 1
ATOM 1848 O O . THR A 1 226 ? -13.907 12.284 0.035 1.00 93.06 226 THR A O 1
ATOM 1851 N N . SER A 1 227 ? -15.156 13.388 -1.469 1.00 91.56 227 SER A N 1
ATOM 1852 C CA . SER A 1 227 ? -14.202 14.491 -1.657 1.00 91.56 227 SER A CA 1
ATOM 1853 C C . SER A 1 227 ? -14.105 15.367 -0.408 1.00 91.56 227 SER A C 1
ATOM 1855 O O . SER A 1 227 ? -13.008 15.718 0.022 1.00 91.56 227 SER A O 1
ATOM 1857 N N . LEU A 1 228 ? -15.250 15.661 0.217 1.00 91.25 228 LEU A N 1
ATOM 1858 C CA . LEU A 1 228 ? -15.301 16.412 1.466 1.00 91.25 228 LEU A CA 1
ATOM 1859 C C . LEU A 1 228 ? -14.751 15.586 2.634 1.00 91.25 228 LEU A C 1
ATOM 1861 O O . LEU A 1 228 ? -14.024 16.123 3.460 1.00 91.25 228 LEU A O 1
ATOM 1865 N N . LEU A 1 229 ? -15.013 14.275 2.668 1.00 93.50 229 LEU A N 1
ATOM 1866 C CA . LEU A 1 229 ? -14.400 13.356 3.632 1.00 93.50 229 LEU A CA 1
ATOM 1867 C C . LEU A 1 229 ? -12.869 13.358 3.534 1.00 93.50 229 LEU A C 1
ATOM 1869 O O . LEU A 1 229 ? -12.191 13.423 4.559 1.00 93.50 229 LEU A O 1
ATOM 1873 N N . TYR A 1 230 ? -12.320 13.295 2.317 1.00 93.31 230 TYR A N 1
ATOM 1874 C CA . TYR A 1 230 ? -10.876 13.391 2.095 1.00 93.31 230 TYR A CA 1
ATOM 1875 C C . TYR A 1 230 ? -10.330 14.699 2.667 1.00 93.31 230 TYR A C 1
ATOM 1877 O O . TYR A 1 230 ? -9.398 14.679 3.469 1.00 93.31 230 TYR A O 1
ATOM 1885 N N . TYR A 1 231 ? -10.962 15.819 2.320 1.00 90.19 231 TYR A N 1
ATOM 1886 C CA . TYR A 1 231 ? -10.554 17.132 2.798 1.00 90.19 231 TYR A CA 1
ATOM 1887 C C . TYR A 1 231 ? -10.632 17.238 4.325 1.00 90.19 231 TYR A C 1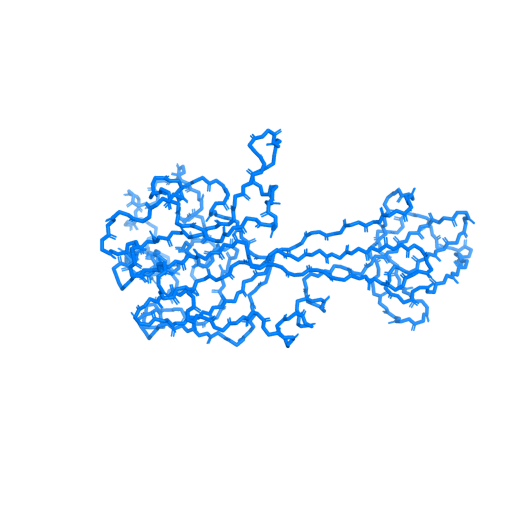
ATOM 1889 O O . TYR A 1 231 ? -9.676 17.653 4.969 1.00 90.19 231 TYR A O 1
ATOM 1897 N N . TYR A 1 232 ? -11.716 16.748 4.922 1.00 91.25 232 TYR A N 1
ATOM 1898 C CA . TYR A 1 232 ? -11.924 16.729 6.366 1.00 91.25 232 TYR A CA 1
ATOM 1899 C C . TYR A 1 232 ? -10.841 15.959 7.131 1.00 91.25 232 TYR A C 1
ATOM 1901 O O . TYR A 1 232 ? -10.408 16.392 8.197 1.00 91.25 232 TYR A O 1
ATOM 1909 N N . LEU A 1 233 ? -10.390 14.821 6.596 1.00 91.00 233 LEU A N 1
ATOM 1910 C CA . LEU A 1 233 ? -9.433 13.947 7.284 1.00 91.00 233 LEU A CA 1
ATOM 1911 C C . LEU A 1 233 ? -7.962 14.256 6.979 1.00 91.00 233 LEU A C 1
ATOM 1913 O O . LEU A 1 233 ? -7.081 13.826 7.734 1.00 91.00 233 LEU A O 1
ATOM 1917 N N . VAL A 1 234 ? -7.685 14.948 5.874 1.00 86.50 234 VAL A N 1
ATOM 1918 C CA . VAL A 1 234 ? -6.320 15.198 5.386 1.00 86.50 234 VAL A CA 1
ATOM 1919 C C . VAL A 1 234 ? -5.926 16.674 5.496 1.00 86.50 234 VAL A C 1
ATOM 1921 O O . VAL A 1 234 ? -4.753 16.958 5.733 1.00 86.50 234 VAL A O 1
ATOM 1924 N N . SER A 1 235 ? -6.873 17.608 5.389 1.00 82.06 235 SER A N 1
ATOM 1925 C CA . SER A 1 235 ? -6.623 19.054 5.397 1.00 82.06 235 SER A CA 1
ATOM 1926 C C . SER A 1 235 ? -7.046 19.681 6.728 1.00 82.06 235 SER A C 1
ATOM 1928 O O . SER A 1 235 ? -8.208 20.006 6.955 1.00 82.06 235 SER A O 1
ATOM 1930 N N . HIS A 1 236 ? -6.076 19.873 7.623 1.00 67.94 236 HIS A N 1
ATOM 1931 C CA . HIS A 1 236 ? -6.318 20.362 8.986 1.00 67.94 236 HIS A CA 1
ATOM 1932 C C . HIS A 1 236 ? -6.711 21.849 9.081 1.00 67.94 236 HIS A C 1
ATOM 1934 O O . HIS A 1 236 ? -7.253 22.266 10.098 1.00 67.94 236 HIS A O 1
ATOM 1940 N N . GLU A 1 237 ? -6.475 22.646 8.039 1.00 68.94 237 GLU A N 1
ATOM 1941 C CA . GLU A 1 237 ? -6.597 24.115 8.078 1.00 68.94 237 GLU A CA 1
ATOM 1942 C C . GLU A 1 237 ? -8.041 24.637 8.026 1.00 68.94 237 GLU A C 1
ATOM 1944 O O . GLU A 1 237 ? -8.290 25.823 8.210 1.00 68.94 237 GLU A O 1
ATOM 1949 N N . GLN A 1 238 ? -9.014 23.770 7.754 1.00 66.88 238 GLN A N 1
ATOM 1950 C CA . GLN A 1 238 ? -10.314 24.208 7.231 1.00 66.88 238 GLN A CA 1
ATOM 1951 C C . GLN A 1 238 ? -11.422 24.230 8.266 1.00 66.88 238 GLN A C 1
ATOM 1953 O O . GLN A 1 238 ? -12.556 24.584 7.952 1.00 66.88 238 GLN A O 1
ATOM 1958 N N . ASN A 1 239 ? -11.097 23.852 9.507 1.00 74.19 239 ASN A N 1
ATOM 1959 C CA . ASN A 1 239 ? -11.983 23.964 10.663 1.00 74.19 239 ASN A CA 1
ATOM 1960 C C . ASN A 1 239 ? -13.413 23.456 10.399 1.00 74.19 239 ASN A C 1
ATOM 1962 O O . ASN A 1 239 ? -14.369 23.916 11.016 1.00 74.19 239 ASN A O 1
ATOM 1966 N N . ILE A 1 240 ? -13.573 22.465 9.512 1.00 80.06 240 ILE A N 1
ATOM 1967 C CA . ILE A 1 240 ? -14.879 21.952 9.062 1.00 80.06 240 ILE A CA 1
ATOM 1968 C C . ILE A 1 240 ? -15.722 21.505 10.255 1.00 80.06 240 ILE A C 1
ATOM 1970 O O . ILE A 1 240 ? -16.934 21.673 10.268 1.00 80.06 240 ILE A O 1
ATOM 1974 N N . ARG A 1 241 ? -15.063 20.992 11.298 1.00 82.12 241 ARG A N 1
ATOM 1975 C CA . ARG A 1 241 ? -15.705 20.603 12.551 1.00 82.12 241 ARG A CA 1
ATOM 1976 C C . ARG A 1 241 ? -16.418 21.766 13.244 1.00 82.12 241 ARG A C 1
ATOM 1978 O O . ARG A 1 241 ? -17.501 21.566 13.780 1.00 82.12 241 ARG A O 1
ATOM 1985 N N . GLN A 1 242 ? -15.828 22.961 13.223 1.00 83.88 242 GLN A N 1
ATOM 1986 C CA . GLN A 1 242 ? -16.425 24.176 13.788 1.00 83.88 242 GLN A CA 1
ATOM 1987 C C . GLN A 1 242 ? -17.627 24.630 12.947 1.00 83.88 242 GLN A C 1
ATOM 1989 O O . GLN A 1 242 ? -18.643 25.042 13.496 1.00 83.88 242 GLN A O 1
ATOM 1994 N N . ASN A 1 243 ? -17.550 24.453 11.625 1.00 81.06 243 ASN A N 1
ATOM 1995 C CA . ASN A 1 243 ? -18.584 24.863 10.671 1.00 81.06 243 ASN A CA 1
ATOM 1996 C C . ASN A 1 243 ? -19.552 23.732 10.277 1.00 81.06 243 ASN A C 1
ATOM 1998 O O . ASN A 1 243 ? -20.285 23.851 9.296 1.00 81.06 243 ASN A O 1
ATOM 2002 N N . TRP A 1 244 ? -19.586 22.625 11.029 1.00 85.12 244 TRP A N 1
ATOM 2003 C CA . TRP A 1 244 ? -20.282 21.403 10.611 1.00 85.12 244 TRP A CA 1
ATOM 2004 C C . TRP A 1 244 ? -21.775 21.615 10.344 1.00 85.12 244 TRP A C 1
ATOM 2006 O O . TRP A 1 244 ? -22.320 21.039 9.408 1.00 85.12 244 TRP A O 1
ATOM 2016 N N . GLN A 1 245 ? -22.438 22.476 11.121 1.00 83.25 245 GLN A N 1
ATOM 2017 C CA . GLN A 1 245 ? -23.865 22.761 10.942 1.00 83.25 245 GLN A CA 1
ATOM 2018 C C . GLN A 1 245 ? -24.185 23.400 9.584 1.00 83.25 245 GLN A C 1
ATOM 2020 O O . GLN A 1 245 ? -25.262 23.144 9.057 1.00 83.25 245 GLN A O 1
ATOM 2025 N N . ALA A 1 246 ? -23.256 24.174 9.017 1.00 80.06 246 ALA A N 1
ATOM 2026 C CA . ALA A 1 246 ? -23.395 24.772 7.691 1.00 80.06 246 ALA A CA 1
ATOM 2027 C C . ALA A 1 246 ? -23.000 23.802 6.565 1.00 80.06 246 ALA A C 1
ATOM 2029 O O . ALA A 1 246 ? -23.486 23.911 5.447 1.00 80.06 246 ALA A O 1
ATOM 2030 N N . VAL A 1 247 ? -22.109 22.851 6.855 1.00 80.12 247 VAL A N 1
ATOM 2031 C CA . VAL A 1 247 ? -21.582 21.897 5.868 1.00 80.12 247 VAL A CA 1
ATOM 2032 C C . VAL A 1 247 ? -22.488 20.669 5.712 1.00 80.12 247 VAL A C 1
ATOM 2034 O O . VAL A 1 247 ? -22.589 20.113 4.623 1.00 80.12 247 VAL A O 1
ATOM 2037 N N . LYS A 1 248 ? -23.177 20.248 6.781 1.00 74.75 248 LYS A N 1
ATOM 2038 C CA . LYS A 1 248 ? -24.008 19.029 6.802 1.00 74.75 248 LYS A CA 1
ATOM 2039 C C . LYS A 1 248 ? -25.293 19.107 5.963 1.00 74.75 248 LYS A C 1
ATOM 2041 O O . LYS A 1 248 ? -25.981 18.100 5.852 1.00 74.75 248 LYS A O 1
ATOM 2046 N N . THR A 1 249 ? -25.678 20.295 5.492 1.00 62.31 249 THR A N 1
ATOM 2047 C CA . THR A 1 249 ? -26.977 20.571 4.846 1.00 62.31 249 THR A CA 1
ATOM 2048 C C . THR A 1 249 ? -27.003 20.309 3.339 1.00 62.31 249 THR A C 1
ATOM 2050 O O . THR A 1 249 ? -28.025 20.575 2.713 1.00 62.31 249 THR A O 1
ATOM 2053 N N . CYS A 1 250 ? -25.914 19.793 2.767 1.00 53.03 250 CYS A N 1
ATOM 2054 C CA . CYS A 1 250 ? -25.847 19.373 1.367 1.00 53.03 250 CYS A CA 1
ATOM 2055 C C . CYS A 1 250 ? -26.106 17.873 1.219 1.00 53.03 250 CYS A C 1
ATOM 2057 O O . CYS A 1 250 ? -25.531 17.102 2.024 1.00 53.03 250 CYS A O 1
#

Solvent-accessible surface area (backbone atoms only — not comparable to full-atom values): 14486 Å² total; per-residue (Å²): 94,86,65,80,51,71,69,45,44,50,51,59,54,54,57,72,71,54,79,74,90,47,68,71,57,50,59,48,42,68,71,69,68,58,83,45,40,26,34,66,52,97,78,25,40,33,32,36,62,76,33,49,70,47,68,67,56,101,79,61,61,95,77,52,66,57,48,68,40,93,80,82,60,44,71,16,41,46,47,95,66,76,72,76,70,47,78,49,77,47,41,29,32,45,44,36,68,56,97,76,23,40,33,41,35,34,31,47,33,38,43,41,27,30,83,73,33,71,53,47,75,49,79,42,81,44,33,36,37,39,27,41,81,72,21,52,72,50,44,30,28,38,47,50,49,86,89,47,101,43,80,77,44,63,37,87,86,48,63,76,29,50,52,68,74,82,54,56,80,40,70,62,70,56,64,58,48,80,45,66,53,85,77,70,40,72,52,68,67,51,43,73,38,48,54,83,83,82,54,70,94,40,28,66,63,58,52,53,26,37,44,48,66,33,70,66,52,22,49,30,47,61,72,65,38,48,70,57,40,36,42,66,77,71,46,81,88,66,55,55,79,81,47,35,83,75,61,68,77,114

Nearest PDB structures (foldseek):
  4kh4-assembly1_A-2  TM=3.222E-01  e=2.035E-01  Toxoplasma gondii
  4jep-assembly1_B-2  TM=2.928E-01  e=1.265E-01  Toxoplasma gondii
  4jep-assembly1_A-2  TM=2.868E-01  e=2.738E-01  Toxoplasma gondii
  4kh6-assembly1_A-2  TM=2.601E-01  e=2.431E-01  Toxoplasma gondii
  4kh6-assembly1_B  TM=2.550E-01  e=2.580E-01  Toxoplasma gondii

pLDDT: mean 92.0, std 8.6, range [53.03, 98.62]

Sequence (250 aa):
MIPKTIIEKEISHLSTTLKPISTGMQTWAEKNIFLKWGVLSRGKFHCLECTHSWKPKLQSKSCEKYIKCTVCQGRLKMQGYNQVHFREIEYSAVLDVCQGYQVVRIICSHKHMKKNITPTYFHKEVMQHWINPKGEVRTMSLSTNVFSNVYDAWQYSSPLEIRPKDFQNSPKYRINPYKVFPKLKVLSVLKRNGFKSGFYNIAPQILFSSLLKDSIAETLLKSSQTSLLYYYLVSHEQNIRQNWQAVKTC

Mean predicted aligned error: 5.23 Å

Foldseek 3Di:
DPQDDPVQVVVVVQVVVDDPCDPVNVVVCVPPWDAWAWEQDPQWIATQAPLDIDHDDPPPPPPDQWDQDPPPRGTHGYDPDDDAKDKDKFKEWEWDATPQWTKIWIKIKMWITGRNDHIDMDIDGAKMWTQHLLLQTWMWGADADPPDPDLPNGPRPGDTHTDDSVCCPPVNVQDAGPYYDQPHDDDPQLVVLQDDRDCLSGRPSLLSSCSSHPNLLSLCNNVVVSVVSCCVRPPPPPPCVVVVVVVSPD